Protein AF-A0A7S1J390-F1 (afdb_monomer_lite)

Radius of gyration: 32.14 Å; chains: 1; bounding box: 45×81×100 Å

Foldseek 3Di:
DPDPPQPPDDDDPQLQQCVVCPVQAWKWKWWAAPVSLAIWIAIFRQKAAPHSRPAIDGDDDCVAPVVVRQVNDPDTDMDIGGDDPPCVVLNVVRHVDGSVVDLSCQVSVPDDADPSRHHDDPVNVCSSNPVDPPVCPDPPPDDDDDDDDDDDDDDDDDDDDDDDDDDDDDDDDDDDDDDDDDDDDDDDDDDDDDDDDDDDPDPDDDDDDDDDDDDDDDDDDDDDDDDDDDDDDDDDDDDPPPDRDDDDD

Organism: NCBI:txid73025

Sequence (249 aa):
FFRTMHDDVVTVPAHLFSRLLYANPVCMLTAFSDDSSRASLMIISWVTAIDNHGLFFASINMKRFTAKTLMAKEEADFVLSVPVQGMEAVLKEIGKCSSEDTNKFCAFGISCCRPGWMPLSEAERRVVAGSGQTDDVGQTDDAAITPTIDPIQDLSTVLAPDRNPLPATDCPPASNPTSCSTQTHDPVDAPSHTLTPTTNPNLAATPKPAAAPEESDRKPRDGKQKKRHKKVSGSPPEHLATQSATAIR

Secondary structure (DSSP, 8-state):
----TTTT--PPPGGGGGGGGTT---EEEEEE-TTSS-EEEEEE--EEE-SSSS-EEE---TTSHHHHHHHS-SS--EEEE-PPTT-HHHHHHHHHS-TTT--HHHHTT----BGGGBPPPHHHHHHHTT---------------------------------PPPP---PPPPPP---------PPPPPP--------------PPPPPPPPP--------------------PPP------------

InterPro domains:
  IPR002563 Flavin reductase like domain [PF01613] (22-113)
  IPR012349 FMN-binding split barrel [G3DSA:2.30.110.10] (9-124)
  IPR053310 Flavoredoxin-like [PTHR43241] (11-116)

pLDDT: mean 70.71, std 23.28, range [26.47, 98.38]

Structure (mmCIF, N/CA/C/O backbone):
data_AF-A0A7S1J390-F1
#
_entry.id   AF-A0A7S1J390-F1
#
loop_
_atom_site.group_PDB
_atom_site.id
_atom_site.type_symbol
_atom_site.label_atom_id
_atom_site.label_alt_id
_atom_site.label_comp_id
_atom_site.label_asym_id
_atom_site.label_entity_id
_atom_site.label_seq_id
_atom_site.pdbx_PDB_ins_code
_atom_site.Cartn_x
_atom_site.Cartn_y
_atom_site.Cartn_z
_atom_site.occupancy
_atom_site.B_iso_or_equiv
_atom_site.auth_seq_id
_atom_site.auth_comp_id
_atom_site.auth_asym_id
_atom_site.auth_atom_id
_atom_site.pdbx_PDB_model_num
ATOM 1 N N . PHE A 1 1 ? -1.705 -34.620 -4.629 1.00 38.34 1 PHE A N 1
ATOM 2 C CA . PHE A 1 1 ? -1.183 -33.443 -5.346 1.00 38.34 1 PHE A CA 1
ATOM 3 C C . PHE A 1 1 ? -1.135 -32.266 -4.384 1.00 38.34 1 PHE A C 1
ATOM 5 O O . PHE A 1 1 ? -2.096 -31.517 -4.290 1.00 38.34 1 PHE A O 1
ATOM 12 N N . PHE A 1 2 ? -0.054 -32.141 -3.612 1.00 35.50 2 PHE A N 1
ATOM 13 C CA . PHE A 1 2 ? 0.203 -30.932 -2.831 1.00 35.50 2 PHE A CA 1
ATOM 14 C C . PHE A 1 2 ? 0.960 -29.976 -3.745 1.00 35.50 2 PHE A C 1
ATOM 16 O O . PHE A 1 2 ? 2.153 -30.148 -3.969 1.00 35.50 2 PHE A O 1
ATOM 23 N N . ARG A 1 3 ? 0.232 -29.041 -4.355 1.00 34.50 3 ARG A N 1
ATOM 24 C CA . ARG A 1 3 ? 0.826 -27.923 -5.084 1.00 34.50 3 ARG A CA 1
ATOM 25 C C . ARG A 1 3 ? 1.464 -27.026 -4.025 1.00 34.50 3 ARG A C 1
ATOM 27 O O . ARG A 1 3 ? 0.764 -26.528 -3.145 1.00 34.50 3 ARG A O 1
ATOM 34 N N . THR A 1 4 ? 2.782 -26.894 -4.042 1.00 42.56 4 THR A N 1
ATOM 35 C CA . THR A 1 4 ? 3.486 -25.887 -3.251 1.00 42.56 4 THR A CA 1
ATOM 36 C C . THR A 1 4 ? 2.922 -24.522 -3.638 1.00 42.56 4 THR A C 1
ATOM 38 O O . THR A 1 4 ? 2.994 -24.135 -4.797 1.00 42.56 4 THR A O 1
ATOM 41 N N . MET A 1 5 ? 2.315 -23.796 -2.693 1.00 52.81 5 MET A N 1
ATOM 42 C CA . MET A 1 5 ? 1.634 -22.507 -2.939 1.00 52.81 5 MET A CA 1
ATOM 43 C C . MET A 1 5 ? 2.543 -21.386 -3.489 1.00 52.81 5 MET A C 1
ATOM 45 O O . MET A 1 5 ? 2.082 -20.269 -3.692 1.00 52.81 5 MET A O 1
ATOM 49 N N . HIS A 1 6 ? 3.825 -21.662 -3.726 1.00 56.44 6 HIS A N 1
ATOM 50 C CA . HIS A 1 6 ? 4.818 -20.679 -4.150 1.00 56.44 6 HIS A CA 1
ATOM 51 C C . HIS A 1 6 ? 5.109 -20.681 -5.658 1.00 56.44 6 HIS A C 1
ATOM 53 O O . HIS A 1 6 ? 5.794 -19.773 -6.118 1.00 56.44 6 HIS A O 1
ATOM 59 N N . ASP A 1 7 ? 4.568 -21.625 -6.436 1.00 59.19 7 ASP A N 1
ATOM 60 C CA . ASP A 1 7 ? 4.847 -21.702 -7.883 1.00 59.19 7 ASP A CA 1
ATOM 61 C C . ASP A 1 7 ? 4.083 -20.659 -8.725 1.00 59.19 7 ASP A C 1
ATOM 63 O O . ASP A 1 7 ? 4.354 -20.508 -9.914 1.00 59.19 7 ASP A O 1
ATOM 67 N N . ASP A 1 8 ? 3.153 -19.912 -8.121 1.00 80.69 8 ASP A N 1
ATOM 68 C CA . ASP A 1 8 ? 2.302 -18.949 -8.834 1.00 80.69 8 ASP A CA 1
ATOM 69 C C . ASP A 1 8 ? 2.785 -17.483 -8.690 1.00 80.69 8 ASP A C 1
ATOM 71 O O . ASP A 1 8 ? 2.153 -16.559 -9.208 1.00 80.69 8 ASP A O 1
ATOM 75 N N . VAL A 1 9 ? 3.912 -17.237 -8.005 1.00 85.94 9 VAL A N 1
ATOM 76 C CA . VAL A 1 9 ? 4.480 -15.886 -7.851 1.00 85.94 9 VAL A CA 1
ATOM 77 C C . VAL A 1 9 ? 5.422 -15.569 -9.009 1.00 85.94 9 VAL A C 1
ATOM 79 O O . VAL A 1 9 ? 6.481 -16.176 -9.161 1.00 85.94 9 VAL A O 1
ATOM 82 N N . VAL A 1 10 ? 5.071 -14.554 -9.797 1.00 89.06 10 VAL A N 1
ATOM 83 C CA . VAL A 1 10 ? 5.913 -14.064 -10.894 1.00 89.06 10 VAL A CA 1
ATOM 84 C C . VAL A 1 10 ? 6.742 -12.874 -10.423 1.00 89.06 10 VAL A C 1
ATOM 86 O O . VAL A 1 10 ? 6.214 -11.794 -10.154 1.00 89.06 10 VAL A O 1
ATOM 89 N N . THR A 1 11 ? 8.060 -13.053 -10.367 1.00 91.06 11 THR A N 1
ATOM 90 C CA . THR A 1 11 ? 8.993 -11.951 -10.114 1.00 91.06 11 THR A CA 1
ATOM 91 C C . THR A 1 11 ? 9.149 -11.106 -11.372 1.00 91.06 11 THR A C 1
ATOM 93 O O . THR A 1 11 ? 9.582 -11.587 -12.419 1.00 91.06 11 THR A O 1
ATOM 96 N N . VAL A 1 12 ? 8.820 -9.822 -11.264 1.00 90.81 12 VAL A N 1
ATOM 97 C CA . VAL A 1 12 ? 8.976 -8.864 -12.361 1.00 90.81 12 VAL A CA 1
ATOM 98 C C . VAL A 1 12 ? 10.433 -8.378 -12.403 1.00 90.81 12 VAL A C 1
ATOM 100 O O . VAL A 1 12 ? 10.995 -8.052 -11.360 1.00 90.81 12 VAL A O 1
ATOM 103 N N . PRO A 1 13 ? 11.086 -8.310 -13.574 1.00 93.56 13 PRO A N 1
ATOM 104 C CA . PRO A 1 13 ? 12.393 -7.670 -13.698 1.00 93.56 13 PRO A CA 1
ATOM 105 C C . PRO A 1 13 ? 12.366 -6.196 -13.268 1.00 93.56 13 PRO A C 1
ATOM 107 O O . PRO A 1 13 ? 11.432 -5.471 -13.598 1.00 93.56 13 PRO A O 1
ATOM 110 N N . ALA A 1 14 ? 13.432 -5.717 -12.618 1.00 92.38 14 ALA A N 1
ATOM 111 C CA . ALA A 1 14 ? 13.476 -4.363 -12.047 1.00 92.38 14 ALA A CA 1
ATOM 112 C C . ALA A 1 14 ? 13.200 -3.235 -13.058 1.00 92.38 14 ALA A C 1
ATOM 114 O O . ALA A 1 14 ? 12.537 -2.261 -12.731 1.00 92.38 14 ALA A O 1
ATOM 115 N N . HIS A 1 15 ? 13.654 -3.384 -14.306 1.00 95.25 15 HIS A N 1
ATOM 116 C CA . HIS A 1 15 ? 13.409 -2.420 -15.387 1.00 95.25 15 HIS A CA 1
ATOM 117 C C . HIS A 1 15 ? 11.956 -2.410 -15.903 1.00 95.25 15 HIS A C 1
ATOM 119 O O . HIS A 1 15 ? 11.669 -1.761 -16.905 1.00 95.25 15 HIS A O 1
ATOM 125 N N . LEU A 1 16 ? 11.055 -3.176 -15.284 1.00 94.62 16 LEU A N 1
ATOM 126 C CA . LEU A 1 16 ? 9.632 -3.240 -15.611 1.00 94.62 16 LEU A CA 1
ATOM 127 C C . LEU A 1 16 ? 8.743 -2.927 -14.400 1.00 94.62 16 LEU A C 1
ATOM 129 O O . LEU A 1 16 ? 7.522 -2.997 -14.529 1.00 94.62 16 LEU A O 1
ATOM 133 N N . PHE A 1 17 ? 9.312 -2.579 -13.241 1.00 93.56 17 PHE A N 1
ATOM 134 C CA . PHE A 1 17 ? 8.558 -2.375 -11.998 1.00 93.56 17 PHE A CA 1
ATOM 135 C C . PHE A 1 17 ? 7.449 -1.336 -12.142 1.00 93.56 17 PHE A C 1
ATOM 137 O O . PHE A 1 17 ? 6.307 -1.574 -11.748 1.00 93.56 17 PHE A O 1
ATOM 144 N N . SER A 1 18 ? 7.748 -0.216 -12.792 1.00 95.50 18 SER A N 1
ATOM 145 C CA . SER A 1 18 ? 6.782 0.867 -12.948 1.00 95.50 18 SER A CA 1
ATOM 146 C C . SER A 1 18 ? 5.643 0.558 -13.916 1.00 95.50 18 SER A C 1
ATOM 148 O O . SER A 1 18 ? 4.646 1.278 -13.915 1.00 95.50 18 SER A O 1
ATOM 150 N N . ARG A 1 19 ? 5.736 -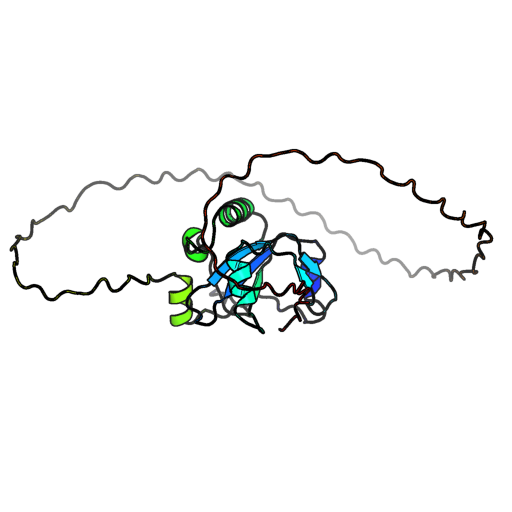0.508 -14.729 1.00 94.94 19 ARG A N 1
ATOM 151 C CA . ARG A 1 19 ? 4.663 -0.867 -15.672 1.00 94.94 19 ARG A CA 1
ATOM 152 C C . ARG A 1 19 ? 3.356 -1.200 -14.962 1.00 94.94 19 ARG A C 1
ATOM 154 O O . ARG A 1 19 ? 2.293 -0.966 -15.527 1.00 94.94 19 ARG A O 1
ATOM 161 N N . LEU A 1 20 ? 3.427 -1.673 -13.716 1.00 93.06 20 LEU A N 1
ATOM 162 C CA . LEU A 1 20 ? 2.246 -1.889 -12.876 1.00 93.06 20 LEU A CA 1
ATOM 163 C C . LEU A 1 20 ? 1.474 -0.589 -12.607 1.00 93.06 20 LEU A C 1
ATOM 165 O O . LEU A 1 20 ? 0.265 -0.623 -12.409 1.00 93.06 20 LEU A O 1
ATOM 169 N N . LEU A 1 21 ? 2.154 0.558 -12.640 1.00 96.44 21 LEU A N 1
ATOM 170 C CA . LEU A 1 21 ? 1.573 1.869 -12.355 1.00 96.44 21 LEU A CA 1
ATOM 171 C C . LEU A 1 21 ? 1.086 2.600 -13.614 1.00 96.44 21 LEU A C 1
ATOM 173 O O . LEU A 1 21 ? 0.444 3.639 -13.497 1.00 96.44 21 LEU A O 1
ATOM 177 N N . TYR A 1 22 ? 1.349 2.080 -14.819 1.00 95.31 22 TYR A N 1
ATOM 178 C CA . TYR A 1 22 ? 0.990 2.749 -16.081 1.00 95.31 22 TYR A CA 1
ATOM 179 C C . TYR A 1 22 ? -0.518 2.832 -16.308 1.00 95.31 22 TYR A C 1
ATOM 181 O O . TYR A 1 22 ? -1.004 3.799 -16.886 1.00 95.31 22 TYR A O 1
ATOM 189 N N . ALA A 1 23 ? -1.265 1.850 -15.803 1.00 95.25 23 ALA A N 1
ATOM 190 C CA . ALA A 1 23 ? -2.723 1.891 -15.795 1.00 95.25 23 ALA A CA 1
ATOM 191 C C . ALA A 1 23 ? -3.291 2.887 -14.762 1.00 95.25 23 ALA A C 1
ATOM 193 O O . ALA A 1 23 ? -4.507 2.995 -14.637 1.00 95.25 23 ALA A O 1
ATOM 194 N N . ASN A 1 24 ? -2.424 3.585 -14.016 1.00 94.88 24 ASN A N 1
ATOM 195 C CA . ASN A 1 24 ? -2.764 4.450 -12.892 1.00 94.88 24 ASN A CA 1
ATOM 196 C C . ASN A 1 24 ? -3.740 3.777 -11.902 1.00 94.88 24 ASN A C 1
ATOM 198 O O . ASN A 1 24 ? -4.854 4.267 -11.689 1.00 94.88 24 ASN A O 1
ATOM 202 N N . PRO A 1 25 ? -3.372 2.605 -11.348 1.00 96.94 25 PRO A N 1
ATOM 203 C CA . PRO A 1 25 ? -4.252 1.882 -10.448 1.00 96.94 25 PRO A CA 1
ATOM 204 C C . PRO A 1 25 ? -4.428 2.624 -9.119 1.00 96.94 25 PRO A C 1
ATOM 206 O O . PRO A 1 25 ? -3.570 3.382 -8.666 1.00 96.94 25 PRO A O 1
ATOM 209 N N . VAL A 1 26 ? -5.533 2.328 -8.438 1.00 97.62 26 VAL A N 1
ATOM 210 C CA . VAL A 1 26 ? -5.644 2.594 -7.002 1.00 97.62 26 VAL A CA 1
ATOM 211 C C . VAL A 1 26 ? -4.747 1.597 -6.279 1.00 97.62 26 VAL A C 1
ATOM 213 O O . VAL A 1 26 ? -4.870 0.403 -6.514 1.00 97.62 26 VAL A O 1
ATOM 216 N N . CYS A 1 27 ? -3.886 2.064 -5.383 1.00 98.19 27 CYS A N 1
ATOM 217 C CA . CYS A 1 27 ? -2.951 1.228 -4.640 1.00 98.19 27 CYS A CA 1
ATOM 218 C C . CYS A 1 27 ? -3.248 1.235 -3.138 1.00 98.19 27 CYS A C 1
ATOM 220 O O . CYS A 1 27 ? -3.806 2.184 -2.581 1.00 98.19 27 CYS A O 1
ATOM 222 N N . MET A 1 28 ? -2.800 0.181 -2.467 1.00 98.12 28 MET A N 1
ATOM 223 C CA . MET A 1 28 ? -2.613 0.143 -1.023 1.00 98.12 28 MET A CA 1
ATOM 224 C C . MET A 1 28 ? -1.163 0.515 -0.712 1.00 98.12 28 MET A C 1
ATOM 226 O O . MET A 1 28 ? -0.241 -0.133 -1.206 1.00 98.12 28 MET A O 1
ATOM 230 N N . LEU A 1 29 ? -0.965 1.556 0.091 1.00 97.62 29 LEU A N 1
ATOM 231 C CA . LEU A 1 29 ? 0.341 1.971 0.589 1.00 97.62 29 LEU A CA 1
ATOM 232 C C . LEU A 1 29 ? 0.480 1.529 2.043 1.00 97.62 29 LEU A C 1
ATOM 234 O O . LEU A 1 29 ? -0.255 2.002 2.917 1.00 97.62 29 LEU A O 1
ATOM 238 N N . THR A 1 30 ? 1.432 0.635 2.274 1.00 96.56 30 THR A N 1
ATOM 239 C CA . THR A 1 30 ? 1.817 0.159 3.599 1.00 96.56 30 THR A CA 1
ATOM 240 C C . THR A 1 30 ? 3.137 0.800 3.993 1.00 96.56 30 THR A C 1
ATOM 242 O O . THR A 1 30 ? 4.072 0.765 3.204 1.00 96.56 30 THR A O 1
ATOM 245 N N . ALA A 1 31 ? 3.232 1.351 5.199 1.00 95.00 31 ALA A N 1
ATOM 246 C CA . ALA A 1 31 ? 4.485 1.877 5.746 1.00 95.00 31 ALA A CA 1
ATOM 247 C C . ALA A 1 31 ? 4.679 1.400 7.185 1.00 95.00 31 ALA A C 1
ATOM 249 O O . ALA A 1 31 ? 3.697 1.305 7.931 1.00 95.00 31 ALA A O 1
ATOM 250 N N . PHE A 1 32 ? 5.923 1.133 7.574 1.00 91.69 32 PHE A N 1
ATOM 251 C CA . PHE A 1 32 ? 6.271 0.611 8.896 1.00 91.69 32 PHE A CA 1
ATOM 252 C C . PHE A 1 32 ? 6.997 1.662 9.739 1.00 91.69 32 PHE A C 1
ATOM 254 O O . PHE A 1 32 ? 7.856 2.395 9.251 1.00 91.69 32 PHE A O 1
ATOM 261 N N . SER A 1 33 ? 6.636 1.730 11.020 1.00 89.50 33 SER A N 1
ATOM 262 C CA . SER A 1 33 ? 7.325 2.549 12.021 1.00 89.50 33 SER A CA 1
ATOM 263 C C . SER A 1 33 ? 8.726 1.997 12.339 1.00 89.50 33 SER A C 1
ATOM 265 O O . SER A 1 33 ? 9.039 0.849 12.035 1.00 89.50 33 SER A O 1
ATOM 267 N N . ASP A 1 34 ? 9.593 2.815 12.932 1.00 83.69 34 ASP A N 1
ATOM 268 C CA . ASP A 1 34 ? 11.008 2.530 13.259 1.00 83.69 34 ASP A CA 1
ATOM 269 C C . ASP A 1 34 ? 11.182 1.389 14.231 1.00 83.69 34 ASP A C 1
ATOM 271 O O . ASP A 1 34 ? 11.967 0.472 14.010 1.00 83.69 34 ASP A O 1
ATOM 275 N N . ASP A 1 35 ? 10.367 1.414 15.267 1.00 80.62 35 ASP A N 1
ATOM 276 C CA . ASP A 1 35 ? 10.252 0.344 16.238 1.00 80.62 35 ASP A CA 1
ATOM 277 C C . ASP A 1 35 ? 9.636 -0.931 15.648 1.00 80.62 35 ASP A C 1
ATOM 279 O O . ASP A 1 35 ? 9.518 -1.932 16.352 1.00 80.62 35 ASP A O 1
ATOM 283 N N . SER A 1 36 ? 9.208 -0.898 14.377 1.00 74.38 36 SER A N 1
ATOM 284 C CA . SER A 1 36 ? 8.402 -1.937 13.743 1.00 74.38 36 SER A CA 1
ATOM 285 C C . SER A 1 36 ? 7.224 -2.354 14.624 1.00 74.38 36 SER A C 1
ATOM 287 O O . SER A 1 36 ? 6.735 -3.465 14.489 1.00 74.38 36 SER A O 1
ATOM 289 N N . SER A 1 37 ? 6.765 -1.498 15.543 1.00 82.31 37 SER A N 1
ATOM 290 C CA . SER A 1 37 ? 5.684 -1.833 16.475 1.00 82.31 37 SER A CA 1
ATOM 291 C C . SER A 1 37 ? 4.328 -1.615 15.818 1.00 82.31 37 SER A C 1
ATOM 293 O O . SER A 1 37 ? 3.327 -2.231 16.184 1.00 82.31 37 SER A O 1
ATOM 295 N N . ARG A 1 38 ? 4.300 -0.732 14.814 1.00 87.56 38 ARG A N 1
ATOM 296 C CA . ARG A 1 38 ? 3.093 -0.314 14.116 1.00 87.56 38 ARG A CA 1
ATOM 297 C C . ARG A 1 38 ? 3.315 -0.271 12.615 1.00 87.56 38 ARG A C 1
ATOM 299 O O . ARG A 1 38 ? 4.247 0.356 12.113 1.00 87.56 38 ARG A O 1
ATOM 306 N N . ALA A 1 39 ? 2.379 -0.881 11.904 1.00 92.19 39 ALA A N 1
ATOM 307 C CA . ALA A 1 39 ? 2.230 -0.743 10.467 1.00 92.19 39 ALA A CA 1
ATOM 308 C C . ALA A 1 39 ? 1.046 0.184 10.169 1.00 92.19 39 ALA A C 1
ATOM 310 O O . ALA A 1 39 ? -0.009 0.107 10.802 1.00 92.19 39 ALA A O 1
ATOM 311 N N . SER A 1 40 ? 1.211 1.063 9.187 1.00 94.75 40 SER A N 1
ATOM 312 C CA . SER A 1 40 ? 0.142 1.907 8.667 1.00 94.75 40 SER A CA 1
ATOM 313 C C . SER A 1 40 ? -0.294 1.407 7.296 1.00 94.75 40 SER A C 1
ATOM 315 O O . SER A 1 40 ? 0.544 1.037 6.480 1.00 94.75 40 SER A O 1
ATOM 317 N N . LEU A 1 41 ? -1.602 1.427 7.040 1.00 96.94 41 LEU A N 1
ATOM 318 C CA . LEU A 1 41 ? -2.184 1.103 5.741 1.00 96.94 41 LEU A CA 1
ATOM 319 C C . LEU A 1 41 ? -3.094 2.237 5.259 1.00 96.94 41 LEU A C 1
ATOM 321 O O . LEU A 1 41 ? -3.995 2.690 5.978 1.00 96.94 41 LEU A O 1
ATOM 325 N N . MET A 1 42 ? -2.902 2.690 4.025 1.00 97.62 42 MET A N 1
ATOM 326 C CA . MET A 1 42 ? -3.810 3.641 3.387 1.00 97.62 42 MET A CA 1
ATOM 327 C C . MET A 1 42 ? -4.088 3.289 1.932 1.00 97.62 42 MET A C 1
ATOM 329 O O . MET A 1 42 ? -3.298 2.615 1.281 1.00 97.62 42 MET A O 1
ATOM 333 N N . ILE A 1 43 ? -5.209 3.792 1.418 1.00 98.38 43 ILE A N 1
ATOM 334 C CA . ILE A 1 43 ? -5.501 3.767 -0.014 1.00 98.38 43 ILE A CA 1
ATOM 335 C C . ILE A 1 43 ? -4.956 5.045 -0.646 1.00 98.38 43 ILE A C 1
ATOM 337 O O . ILE A 1 43 ? -5.190 6.140 -0.126 1.00 98.38 43 ILE A O 1
ATOM 341 N N . ILE A 1 44 ? -4.245 4.907 -1.762 1.00 98.25 44 ILE A N 1
ATOM 342 C CA . ILE A 1 44 ? -3.664 6.012 -2.521 1.00 98.25 44 ILE A CA 1
ATOM 343 C C . ILE A 1 44 ? -3.960 5.842 -4.012 1.00 98.25 44 ILE A C 1
ATOM 345 O O . ILE A 1 44 ? -3.859 4.748 -4.553 1.00 98.25 44 ILE A O 1
ATOM 349 N N . SER A 1 45 ? -4.339 6.927 -4.683 1.00 97.31 45 SER A N 1
ATOM 350 C CA . SER A 1 45 ? -4.588 6.938 -6.135 1.00 97.31 45 SER A CA 1
ATOM 351 C C . SER A 1 45 ? -3.842 8.053 -6.867 1.00 97.31 45 SER A C 1
ATOM 353 O O . SER A 1 45 ? -3.922 8.163 -8.082 1.00 97.31 45 SER A O 1
ATOM 355 N N . TRP A 1 46 ? -3.140 8.917 -6.131 1.00 97.12 46 TRP A N 1
ATOM 356 C CA . TRP A 1 46 ? -2.340 10.002 -6.690 1.00 97.12 46 TRP A CA 1
ATOM 357 C C . TRP A 1 46 ? -0.899 9.520 -6.782 1.00 97.12 46 TRP A C 1
ATOM 359 O O . TRP A 1 46 ? -0.052 9.938 -5.995 1.00 97.12 46 TRP A O 1
ATOM 369 N N . VAL A 1 47 ? -0.674 8.572 -7.691 1.00 97.19 47 VAL A N 1
ATOM 370 C CA . VAL A 1 47 ? 0.614 7.920 -7.940 1.00 97.19 47 VAL A CA 1
ATOM 371 C C . VAL A 1 47 ? 0.939 8.053 -9.423 1.00 97.19 47 VAL A C 1
ATOM 373 O O . VAL A 1 47 ? 0.064 7.941 -10.275 1.00 97.19 47 VAL A O 1
ATOM 376 N N . THR A 1 48 ? 2.192 8.326 -9.766 1.00 96.25 48 THR A N 1
ATOM 377 C CA . THR A 1 48 ? 2.632 8.421 -11.161 1.00 96.25 48 THR A CA 1
ATOM 378 C C . THR A 1 48 ? 4.046 7.884 -11.285 1.00 96.25 48 THR A C 1
ATOM 380 O O . THR A 1 48 ? 4.951 8.365 -10.609 1.00 96.25 48 THR A O 1
ATOM 383 N N . ALA A 1 49 ? 4.241 6.885 -12.145 1.00 97.25 49 ALA A N 1
ATOM 384 C CA . ALA A 1 49 ? 5.574 6.401 -12.483 1.00 97.25 49 ALA A CA 1
ATOM 385 C C . ALA A 1 49 ? 6.416 7.524 -13.108 1.00 97.25 49 ALA A C 1
ATOM 387 O O . ALA A 1 49 ? 5.945 8.235 -13.993 1.00 97.25 49 ALA A O 1
ATOM 388 N N . ILE A 1 50 ? 7.659 7.662 -12.652 1.00 96.94 50 ILE A N 1
ATOM 389 C CA . ILE A 1 50 ? 8.645 8.605 -13.193 1.00 96.94 50 ILE A CA 1
ATOM 390 C C . ILE A 1 50 ? 9.479 7.911 -14.271 1.00 96.94 50 ILE A C 1
ATOM 392 O O . ILE A 1 50 ? 9.727 8.483 -15.329 1.00 96.94 50 ILE A O 1
ATOM 396 N N . ASP A 1 51 ? 9.896 6.672 -14.015 1.00 95.81 51 ASP A N 1
ATOM 397 C CA . ASP A 1 51 ? 10.709 5.884 -14.938 1.00 95.81 51 ASP A CA 1
ATOM 398 C C . ASP A 1 51 ? 10.232 4.427 -15.014 1.00 95.81 51 ASP A C 1
ATOM 400 O O . ASP A 1 51 ? 9.127 4.113 -14.586 1.00 95.81 51 ASP A O 1
ATOM 404 N N . ASN A 1 52 ? 11.042 3.536 -15.587 1.00 94.75 52 ASN A N 1
ATOM 405 C CA . ASN A 1 52 ? 10.757 2.102 -15.686 1.00 94.75 52 ASN A CA 1
ATOM 406 C C . ASN A 1 52 ? 11.332 1.258 -14.531 1.00 94.75 52 ASN A C 1
ATOM 408 O O . ASN A 1 52 ? 11.005 0.077 -14.420 1.00 94.75 52 ASN A O 1
ATOM 412 N N . HIS A 1 53 ? 12.173 1.842 -13.677 1.00 95.38 53 HIS A N 1
ATOM 413 C CA . HIS A 1 53 ? 12.939 1.150 -12.639 1.00 95.38 53 HIS A CA 1
ATOM 414 C C . HIS A 1 53 ? 12.270 1.169 -11.261 1.00 95.38 53 HIS A C 1
ATOM 416 O O . HIS A 1 53 ? 12.892 0.786 -10.270 1.00 95.38 53 HIS A O 1
ATOM 422 N N . GLY A 1 54 ? 11.007 1.585 -11.190 1.00 93.00 54 GLY A N 1
ATOM 423 C CA . GLY A 1 54 ? 10.253 1.690 -9.947 1.00 93.00 54 GLY A CA 1
ATOM 424 C C . GLY A 1 54 ? 10.316 3.070 -9.296 1.00 93.00 54 GLY A C 1
ATOM 425 O O . GLY A 1 54 ? 9.763 3.221 -8.210 1.00 93.00 54 GLY A O 1
ATOM 426 N N . LEU A 1 55 ? 10.926 4.088 -9.925 1.00 95.25 55 LEU A N 1
ATOM 427 C CA . LEU A 1 55 ? 10.776 5.462 -9.444 1.00 95.25 55 LEU A CA 1
ATOM 428 C C . LEU A 1 55 ? 9.353 5.934 -9.739 1.00 95.25 55 LEU A C 1
ATOM 430 O O . LEU A 1 55 ? 8.881 5.876 -10.878 1.00 95.25 55 LEU A O 1
ATOM 434 N N . PHE A 1 56 ? 8.674 6.439 -8.716 1.00 96.50 56 PHE A N 1
ATOM 435 C CA . PHE A 1 56 ? 7.351 7.032 -8.842 1.00 96.50 56 PHE A CA 1
ATOM 436 C C . PHE A 1 56 ? 7.217 8.247 -7.926 1.00 96.50 56 PHE A C 1
ATOM 438 O O . PHE A 1 56 ? 7.897 8.374 -6.911 1.00 96.50 56 PHE A O 1
ATOM 445 N N . PHE A 1 57 ? 6.312 9.142 -8.294 1.00 96.38 57 PHE A N 1
ATOM 446 C CA . PHE A 1 57 ? 5.863 10.246 -7.467 1.00 96.38 57 PHE A CA 1
ATOM 447 C C . PHE A 1 57 ? 4.510 9.896 -6.852 1.00 96.38 57 PHE A C 1
ATOM 449 O O . PHE A 1 57 ? 3.643 9.341 -7.532 1.00 96.38 57 PHE A O 1
ATOM 456 N N . ALA A 1 58 ? 4.308 10.244 -5.583 1.00 97.56 58 ALA A N 1
ATOM 457 C CA . ALA A 1 58 ? 3.022 10.102 -4.920 1.00 97.56 58 ALA A CA 1
ATOM 458 C C . ALA A 1 58 ? 2.672 11.349 -4.107 1.00 97.56 58 ALA A C 1
ATOM 460 O O . ALA A 1 58 ? 3.521 11.929 -3.433 1.00 97.56 58 ALA A O 1
ATOM 461 N N . SER A 1 59 ? 1.400 11.746 -4.143 1.00 97.44 59 SER A N 1
ATOM 462 C CA . SER A 1 59 ? 0.884 12.841 -3.319 1.00 97.44 59 SER A CA 1
ATOM 463 C C . SER A 1 59 ? 0.149 12.288 -2.100 1.00 97.44 59 SER A C 1
ATOM 465 O O . SER A 1 59 ? -0.863 11.596 -2.228 1.00 97.44 59 SER A O 1
ATOM 467 N N . ILE A 1 60 ? 0.652 12.602 -0.903 1.00 97.56 60 ILE A N 1
ATOM 468 C CA . ILE A 1 60 ? 0.091 12.141 0.371 1.00 97.56 60 ILE A CA 1
ATOM 469 C C . ILE A 1 60 ? -0.291 13.353 1.219 1.00 97.56 60 ILE A C 1
ATOM 471 O O . ILE A 1 60 ? 0.498 14.269 1.435 1.00 97.56 60 ILE A O 1
ATOM 475 N N . ASN A 1 61 ? -1.515 13.353 1.746 1.00 96.75 61 ASN A N 1
ATOM 476 C CA . ASN A 1 61 ? -1.946 14.379 2.688 1.00 96.75 61 ASN A CA 1
ATOM 477 C C . ASN A 1 61 ? -1.211 14.210 4.031 1.00 96.75 61 ASN A C 1
ATOM 479 O O . ASN A 1 61 ? -1.364 13.181 4.686 1.00 96.75 61 ASN A O 1
ATOM 483 N N . MET A 1 62 ? -0.496 15.249 4.471 1.00 96.94 62 MET A N 1
ATOM 484 C CA . MET A 1 62 ? 0.290 15.278 5.718 1.00 96.94 62 MET A CA 1
ATOM 485 C C . MET A 1 62 ? -0.511 14.997 6.993 1.00 96.94 62 MET A C 1
ATOM 487 O O . MET A 1 62 ? 0.051 14.598 8.007 1.00 96.94 62 MET A O 1
ATOM 491 N N . LYS A 1 63 ? -1.838 15.163 6.963 1.00 96.25 63 LYS A N 1
ATOM 492 C CA . LYS A 1 63 ? -2.707 14.807 8.095 1.00 96.25 63 LYS A CA 1
ATOM 493 C C . LYS A 1 63 ? -2.911 13.297 8.242 1.00 96.25 63 LYS A C 1
ATOM 495 O O . LYS A 1 63 ? -3.454 12.861 9.252 1.00 96.25 63 LYS A O 1
ATOM 500 N N . ARG A 1 64 ? -2.546 12.491 7.240 1.00 95.81 64 ARG A N 1
ATOM 501 C CA . ARG A 1 64 ? -2.679 11.031 7.298 1.00 95.81 64 ARG A CA 1
ATOM 502 C C . ARG A 1 64 ? -1.612 10.457 8.222 1.00 95.81 64 ARG A C 1
ATOM 504 O O . ARG A 1 64 ? -0.452 10.842 8.141 1.00 95.81 64 ARG A O 1
ATOM 511 N N . PHE A 1 65 ? -1.993 9.470 9.028 1.00 95.56 65 PHE A N 1
ATOM 512 C CA . PHE A 1 65 ? -1.057 8.750 9.893 1.00 95.56 65 PHE A CA 1
ATOM 513 C C . PHE A 1 65 ? 0.133 8.169 9.110 1.00 95.56 65 PHE A C 1
ATOM 515 O O . PHE A 1 65 ? 1.270 8.338 9.523 1.00 95.56 65 PHE A O 1
ATOM 522 N N . THR A 1 66 ? -0.113 7.610 7.919 1.00 96.44 66 THR A N 1
ATOM 523 C CA . THR A 1 66 ? 0.943 7.098 7.031 1.00 96.44 66 THR A CA 1
ATOM 524 C C . THR A 1 66 ? 1.970 8.161 6.634 1.00 96.44 66 THR A C 1
ATOM 526 O O . THR A 1 66 ? 3.142 7.833 6.520 1.00 96.44 66 THR A O 1
ATOM 529 N N . ALA A 1 67 ? 1.580 9.435 6.481 1.00 96.62 67 ALA A N 1
ATOM 530 C CA . ALA A 1 67 ? 2.547 10.504 6.224 1.00 96.62 67 ALA A CA 1
ATOM 531 C C . ALA A 1 67 ? 3.483 10.706 7.422 1.00 96.62 67 ALA A C 1
ATOM 533 O O . ALA A 1 67 ? 4.690 10.789 7.237 1.00 96.62 67 ALA A O 1
ATOM 534 N N . LYS A 1 68 ? 2.940 10.704 8.649 1.00 95.25 68 LYS A N 1
ATOM 535 C CA . LYS A 1 68 ? 3.754 10.767 9.873 1.00 95.25 68 LYS A CA 1
ATOM 536 C C . LYS A 1 68 ? 4.737 9.590 9.939 1.00 95.25 68 LYS A C 1
ATOM 538 O O . LYS A 1 68 ? 5.894 9.803 10.268 1.00 95.25 68 LYS A O 1
ATOM 543 N N . THR A 1 69 ? 4.293 8.379 9.587 1.00 94.88 69 THR A N 1
ATOM 544 C CA . THR A 1 69 ? 5.147 7.177 9.545 1.00 94.88 69 THR A CA 1
ATOM 545 C C . THR A 1 69 ? 6.260 7.296 8.504 1.00 94.88 69 THR A C 1
ATOM 547 O O . THR A 1 69 ? 7.406 7.004 8.813 1.00 94.88 69 THR A O 1
ATOM 550 N N . LEU A 1 70 ? 5.948 7.764 7.292 1.00 95.56 70 LEU A N 1
ATOM 551 C CA . LEU A 1 70 ? 6.937 7.932 6.223 1.00 95.56 70 LEU A CA 1
ATOM 552 C C . LEU A 1 70 ? 7.951 9.044 6.511 1.00 95.56 70 LEU A C 1
ATOM 554 O O . LEU A 1 70 ? 9.084 8.951 6.071 1.00 95.56 70 LEU A O 1
ATOM 558 N N . MET A 1 71 ? 7.557 10.094 7.236 1.00 94.88 71 MET A N 1
ATOM 559 C CA . MET A 1 71 ? 8.454 11.204 7.585 1.00 94.88 71 MET A CA 1
ATOM 560 C C . MET A 1 71 ? 9.249 10.969 8.872 1.00 94.88 71 MET A C 1
ATOM 562 O O . MET A 1 71 ? 10.097 11.789 9.212 1.00 94.88 71 MET A O 1
ATOM 566 N N . ALA A 1 72 ? 8.962 9.895 9.612 1.00 93.94 72 ALA A N 1
ATOM 567 C CA . ALA A 1 72 ? 9.698 9.565 10.829 1.00 93.94 72 ALA A CA 1
ATOM 568 C C . ALA A 1 72 ? 11.151 9.153 10.531 1.00 93.94 72 ALA A C 1
ATOM 570 O O . ALA A 1 72 ? 12.023 9.401 11.360 1.00 93.94 72 ALA A O 1
ATOM 571 N N . LYS A 1 73 ? 11.410 8.600 9.336 1.00 90.88 73 LYS A N 1
ATOM 572 C CA . LYS A 1 73 ? 12.744 8.232 8.849 1.00 90.88 73 LYS A CA 1
ATOM 573 C C . LYS A 1 73 ? 13.146 9.034 7.621 1.00 90.88 73 LYS A C 1
ATOM 575 O O . LYS A 1 73 ? 12.305 9.383 6.798 1.00 90.88 73 LYS A O 1
ATOM 580 N N . GLU A 1 74 ? 14.455 9.206 7.450 1.00 89.06 74 GLU A N 1
ATOM 581 C CA . GLU A 1 74 ? 15.034 9.617 6.164 1.00 89.06 74 GLU A CA 1
ATOM 582 C C . GLU A 1 74 ? 14.877 8.511 5.104 1.00 89.06 74 GLU A C 1
ATOM 584 O O . GLU A 1 74 ? 14.557 8.797 3.953 1.00 89.06 74 GLU A O 1
ATOM 589 N N . GLU A 1 75 ? 15.022 7.244 5.510 1.00 90.38 75 GLU A N 1
ATOM 590 C CA . GLU A 1 75 ? 14.866 6.055 4.663 1.00 90.38 75 GLU A CA 1
ATOM 591 C C . GLU A 1 75 ? 13.656 5.240 5.132 1.00 90.38 75 GLU A C 1
ATOM 593 O O . GLU A 1 75 ? 13.766 4.272 5.885 1.00 90.38 75 GLU A O 1
ATOM 598 N N . ALA A 1 76 ? 12.459 5.694 4.764 1.00 91.25 76 ALA A N 1
ATOM 599 C CA . ALA A 1 76 ? 11.233 5.007 5.140 1.00 91.25 76 ALA A CA 1
ATOM 600 C C . ALA A 1 76 ? 10.937 3.823 4.211 1.00 91.25 76 ALA A C 1
ATOM 602 O O . ALA A 1 76 ? 10.703 4.004 3.016 1.00 91.25 76 ALA A O 1
ATOM 603 N N . ASP A 1 77 ? 10.846 2.628 4.793 1.00 90.88 77 ASP A N 1
ATOM 604 C CA . ASP A 1 77 ? 10.382 1.439 4.088 1.00 90.88 77 ASP A CA 1
ATOM 605 C C . ASP A 1 77 ? 8.8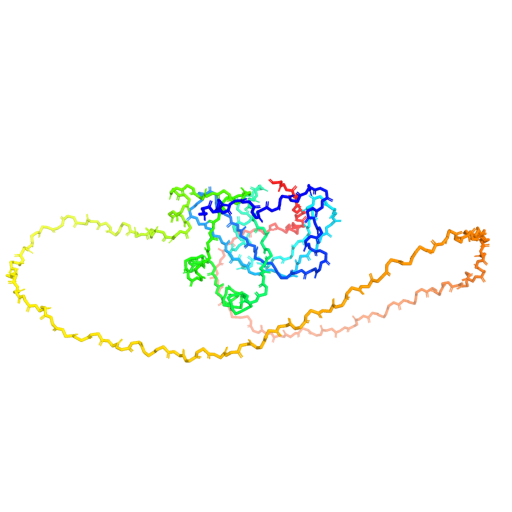70 1.487 3.868 1.00 90.88 77 ASP A C 1
ATOM 607 O O . ASP A 1 77 ? 8.067 1.708 4.789 1.00 90.88 77 ASP A O 1
ATOM 611 N N . PHE A 1 78 ? 8.464 1.209 2.635 1.00 95.06 78 PHE A N 1
ATOM 612 C CA . PHE A 1 78 ? 7.063 1.096 2.276 1.00 95.06 78 PHE A CA 1
ATOM 613 C C . PHE A 1 78 ? 6.841 0.002 1.236 1.00 95.06 78 PHE A C 1
ATOM 615 O O . PHE A 1 78 ? 7.738 -0.402 0.503 1.00 95.06 78 PHE A O 1
ATOM 622 N N . VAL A 1 79 ? 5.598 -0.463 1.153 1.00 94.88 79 VAL A N 1
ATOM 623 C CA . VAL A 1 79 ? 5.150 -1.407 0.132 1.00 94.88 79 VAL A CA 1
ATOM 624 C C . VAL A 1 79 ? 3.942 -0.820 -0.574 1.00 94.88 79 VAL A C 1
ATOM 626 O O . VAL A 1 79 ? 2.968 -0.414 0.065 1.00 94.88 79 VAL A O 1
ATOM 629 N N . LEU A 1 80 ? 3.996 -0.810 -1.903 1.00 96.06 80 LEU A N 1
ATOM 630 C CA . LEU A 1 80 ? 2.884 -0.419 -2.755 1.00 96.06 80 LEU A CA 1
ATOM 631 C C . LEU A 1 80 ? 2.257 -1.678 -3.362 1.00 96.06 80 LEU A C 1
ATOM 633 O O . LEU A 1 80 ? 2.875 -2.358 -4.175 1.00 96.06 80 LEU A O 1
ATOM 637 N N . SER A 1 81 ? 1.035 -2.003 -2.947 1.00 96.06 81 SER A N 1
ATOM 638 C CA . SER A 1 81 ? 0.297 -3.177 -3.428 1.00 96.06 81 SER A CA 1
ATOM 639 C C . SER A 1 81 ? -0.858 -2.755 -4.329 1.00 96.06 81 SER A C 1
ATOM 641 O O . SER A 1 81 ? -1.627 -1.863 -3.969 1.00 96.06 81 SER A O 1
ATOM 643 N N . VAL A 1 82 ? -1.011 -3.410 -5.479 1.00 96.62 82 VAL A N 1
ATOM 644 C CA . VAL A 1 82 ? -2.146 -3.188 -6.385 1.00 96.62 82 VAL A CA 1
ATOM 645 C C . VAL A 1 82 ? -3.250 -4.196 -6.037 1.00 96.62 82 VAL A C 1
ATOM 647 O O . VAL A 1 82 ? -3.034 -5.398 -6.193 1.00 96.62 82 VAL A O 1
ATOM 650 N N . PRO A 1 83 ? -4.406 -3.749 -5.523 1.00 96.69 83 PRO A N 1
ATOM 651 C CA . PRO A 1 83 ? -5.535 -4.619 -5.241 1.00 96.69 83 PRO A CA 1
ATOM 652 C C . PRO A 1 83 ? -6.150 -5.160 -6.536 1.00 96.69 83 PRO A C 1
ATOM 654 O O . PRO A 1 83 ? -6.050 -4.550 -7.601 1.00 96.69 83 PRO A O 1
ATOM 657 N N . VAL A 1 84 ? -6.815 -6.306 -6.423 1.00 95.88 84 VAL A N 1
ATOM 658 C CA . VAL A 1 84 ? -7.490 -6.973 -7.542 1.00 95.88 84 VAL A CA 1
ATOM 659 C C . VAL A 1 84 ? -8.983 -6.647 -7.573 1.00 95.88 84 VAL A C 1
ATOM 661 O O . VAL A 1 84 ? -9.548 -6.132 -6.603 1.00 95.88 84 VAL A O 1
ATOM 664 N N . GLN A 1 85 ? -9.628 -6.975 -8.693 1.00 97.19 85 GLN A N 1
ATOM 665 C CA . GLN A 1 85 ? -11.081 -6.895 -8.834 1.00 97.19 85 GLN A CA 1
ATOM 666 C C . GLN A 1 85 ? -11.785 -7.678 -7.712 1.00 97.19 85 GLN A C 1
ATOM 668 O O . GLN A 1 85 ? -11.376 -8.787 -7.370 1.00 97.19 85 GLN A O 1
ATOM 673 N N . GLY A 1 86 ? -12.848 -7.103 -7.148 1.00 97.44 86 GLY A N 1
ATOM 674 C CA . GLY A 1 86 ? -13.610 -7.674 -6.032 1.00 97.44 86 GLY A CA 1
ATOM 675 C C . GLY A 1 86 ? -13.192 -7.156 -4.650 1.00 97.44 86 GLY A C 1
ATOM 676 O O . GLY A 1 86 ? -13.902 -7.385 -3.671 1.00 97.44 86 GLY A O 1
ATOM 677 N N . MET A 1 87 ? -12.072 -6.430 -4.542 1.00 97.94 87 MET A N 1
ATOM 678 C CA . MET A 1 87 ? -11.629 -5.816 -3.283 1.00 97.94 87 MET A CA 1
ATOM 679 C C . MET A 1 87 ? -12.190 -4.403 -3.053 1.00 97.94 87 MET A C 1
ATOM 681 O O . MET A 1 87 ? -11.884 -3.781 -2.038 1.00 97.94 87 MET A O 1
ATOM 685 N N . GLU A 1 88 ? -13.017 -3.864 -3.948 1.00 97.94 88 GLU A N 1
ATOM 686 C CA . GLU A 1 88 ? -13.433 -2.455 -3.951 1.00 97.94 88 GLU A CA 1
ATOM 687 C C . GLU A 1 88 ? -14.145 -2.051 -2.652 1.00 97.94 88 GLU A C 1
ATOM 689 O O . GLU A 1 88 ? -13.904 -0.965 -2.117 1.00 97.94 88 GLU A O 1
ATOM 694 N N . ALA A 1 89 ? -14.985 -2.940 -2.112 1.00 97.81 89 ALA A N 1
ATOM 695 C CA . ALA A 1 89 ? -15.665 -2.721 -0.837 1.00 97.81 89 ALA A CA 1
ATOM 696 C C . ALA A 1 89 ? -14.663 -2.605 0.325 1.00 97.81 89 ALA A C 1
ATOM 698 O O . ALA A 1 89 ? -14.758 -1.680 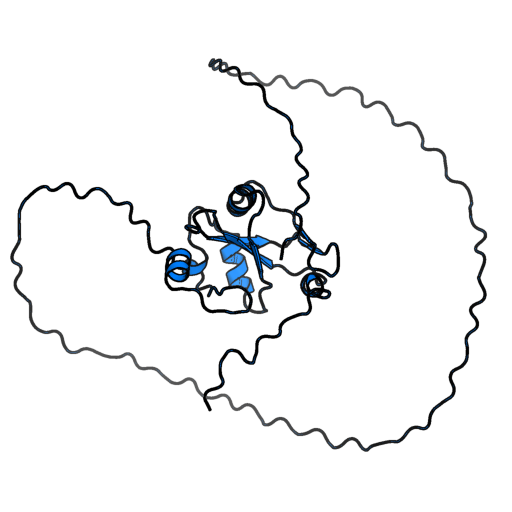1.130 1.00 97.81 89 ALA A O 1
ATOM 699 N N . VAL A 1 90 ? -13.657 -3.483 0.362 1.00 97.81 90 VAL A N 1
ATOM 700 C CA . VAL A 1 90 ? -12.602 -3.480 1.385 1.00 97.81 90 VAL A CA 1
ATOM 701 C C . VAL A 1 90 ? -11.759 -2.207 1.287 1.00 97.81 90 VAL A C 1
ATOM 703 O O . VAL A 1 90 ? -11.548 -1.531 2.293 1.00 97.81 90 VAL A O 1
ATOM 706 N N . LEU A 1 91 ? -11.347 -1.810 0.077 1.00 97.81 91 LEU A N 1
ATOM 707 C CA . LEU A 1 91 ? -10.595 -0.568 -0.145 1.00 97.81 91 LEU A CA 1
ATOM 708 C C . LEU A 1 91 ? -11.380 0.659 0.334 1.00 97.81 91 LEU A C 1
ATOM 710 O O . LEU A 1 91 ? -10.823 1.554 0.975 1.00 97.81 91 LEU A O 1
ATOM 714 N N . LYS A 1 92 ? -12.688 0.694 0.059 1.00 97.94 92 LYS A N 1
ATOM 715 C CA . LYS A 1 92 ? -13.563 1.780 0.498 1.00 97.94 92 LYS A CA 1
ATOM 716 C C . LYS A 1 92 ? -13.626 1.876 2.022 1.00 97.94 92 LYS A C 1
ATOM 718 O O . LYS A 1 92 ? -13.560 2.989 2.541 1.00 97.94 92 LYS A O 1
ATOM 723 N N . GLU A 1 93 ? -13.718 0.756 2.738 1.00 98.06 93 GLU A N 1
ATOM 724 C CA . GLU A 1 93 ? -13.716 0.765 4.206 1.00 98.06 93 GLU A CA 1
ATOM 725 C C . GLU A 1 93 ? -12.344 1.147 4.788 1.00 98.06 93 GLU A C 1
ATOM 727 O O . GLU A 1 93 ? -12.278 2.004 5.672 1.00 98.06 93 GLU A O 1
ATOM 732 N N . ILE A 1 94 ? -11.238 0.644 4.222 1.00 97.50 94 ILE A N 1
ATOM 733 C CA . ILE A 1 94 ? -9.869 1.051 4.603 1.00 97.50 94 ILE A CA 1
ATOM 734 C C . ILE A 1 94 ? -9.675 2.566 4.455 1.00 97.50 94 ILE A C 1
ATOM 736 O O . ILE A 1 94 ? -8.997 3.195 5.276 1.00 97.50 94 ILE A O 1
ATOM 740 N N . GLY A 1 95 ? -10.244 3.162 3.402 1.00 96.50 95 GLY A N 1
ATOM 741 C CA . GLY A 1 95 ? -10.139 4.592 3.110 1.00 96.50 95 GLY A CA 1
ATOM 742 C C . GLY A 1 95 ? -10.912 5.500 4.075 1.00 96.50 95 GLY A C 1
ATOM 743 O O . GLY A 1 95 ? -10.576 6.684 4.189 1.00 96.50 95 GLY A O 1
ATOM 744 N N . LYS A 1 96 ? -11.918 4.967 4.782 1.00 97.06 96 LYS A N 1
ATOM 745 C CA . LYS A 1 96 ? -12.761 5.723 5.724 1.00 97.06 96 LYS A CA 1
ATOM 746 C C . LYS A 1 96 ? -12.158 5.855 7.120 1.00 97.06 96 LYS A C 1
ATOM 748 O O . LYS A 1 96 ? -12.503 6.800 7.822 1.00 97.06 96 LYS A O 1
ATOM 753 N N . CYS A 1 97 ? -11.277 4.943 7.526 1.00 96.31 97 CYS A N 1
ATOM 754 C CA . CYS A 1 97 ? -10.686 4.938 8.865 1.00 96.31 97 CYS A CA 1
ATOM 755 C C . CYS A 1 97 ? -9.211 5.379 8.875 1.00 96.31 97 CYS A C 1
ATOM 757 O O . CYS A 1 97 ? -8.518 5.403 7.849 1.00 96.31 97 CYS A O 1
ATOM 759 N N . SER A 1 98 ? -8.712 5.749 10.056 1.00 95.50 98 SER A N 1
ATOM 760 C CA . SER A 1 98 ? -7.297 6.054 10.292 1.00 95.50 98 SER A CA 1
ATOM 761 C C . SER A 1 98 ? -6.556 4.815 10.796 1.00 95.50 98 SER A C 1
ATOM 763 O O . SER A 1 98 ? -7.122 4.006 11.522 1.00 95.50 98 SER A O 1
ATOM 765 N N . SER A 1 99 ? -5.280 4.673 10.429 1.00 93.56 99 SER A N 1
ATOM 766 C CA . SER A 1 99 ? -4.388 3.652 11.020 1.00 93.56 99 SER A CA 1
ATOM 767 C C . SER A 1 99 ? -3.861 4.077 12.399 1.00 93.56 99 SER A C 1
ATOM 769 O O . SER A 1 99 ? -3.157 3.320 13.064 1.00 93.56 99 SER A O 1
ATOM 771 N N . GLU A 1 100 ? -4.177 5.306 12.817 1.00 92.75 100 GLU A N 1
ATOM 772 C CA . GLU A 1 100 ? -3.852 5.831 14.144 1.00 92.75 100 GLU A CA 1
ATOM 773 C C . GLU A 1 100 ? -4.670 5.121 15.231 1.00 92.75 100 GLU A C 1
ATOM 775 O O . GLU A 1 100 ? -4.103 4.753 16.257 1.00 92.75 100 GLU A O 1
ATOM 780 N N . ASP A 1 101 ? -5.947 4.841 14.949 1.00 92.00 101 ASP A N 1
ATOM 781 C CA . ASP A 1 101 ? -6.915 4.321 15.926 1.00 92.00 101 ASP A CA 1
ATOM 782 C C . ASP A 1 101 ? -7.233 2.833 15.736 1.00 92.00 101 ASP A C 1
ATOM 784 O O . ASP A 1 101 ? -7.852 2.200 16.588 1.00 92.00 101 ASP A O 1
ATOM 788 N N . THR A 1 102 ? -6.899 2.259 14.580 1.00 93.44 102 THR A N 1
ATOM 789 C CA . THR A 1 102 ? -7.323 0.900 14.228 1.00 93.44 102 THR A CA 1
ATOM 790 C C . THR A 1 102 ? -6.231 0.169 13.471 1.00 93.44 102 THR A C 1
ATOM 792 O O . THR A 1 102 ? -5.708 0.665 12.470 1.00 93.44 102 THR A O 1
ATOM 795 N N . ASN A 1 103 ? -5.938 -1.060 13.900 1.00 93.62 103 ASN A N 1
ATOM 796 C CA . ASN A 1 103 ? -5.134 -1.974 13.106 1.00 93.62 103 ASN A CA 1
ATOM 797 C C . ASN A 1 103 ? -5.956 -2.484 11.914 1.00 93.62 103 ASN A C 1
ATOM 799 O O . ASN A 1 103 ? -6.757 -3.416 12.023 1.00 93.62 103 ASN A O 1
ATOM 803 N N . LYS A 1 104 ? -5.741 -1.854 10.759 1.00 95.75 104 LYS A N 1
ATOM 804 C CA . LYS A 1 104 ? -6.473 -2.157 9.527 1.00 95.75 104 LYS A CA 1
ATOM 805 C C . LYS A 1 104 ? -6.187 -3.555 8.983 1.00 95.75 104 LYS A C 1
ATOM 807 O O . LYS A 1 104 ? -7.057 -4.127 8.338 1.00 95.75 104 LYS A O 1
ATOM 812 N N . PHE A 1 105 ? -5.012 -4.120 9.248 1.00 95.25 105 PHE A N 1
ATOM 813 C CA . PHE A 1 105 ? -4.681 -5.461 8.771 1.00 95.25 105 PHE A CA 1
ATOM 814 C C . PHE A 1 105 ? -5.607 -6.496 9.409 1.00 95.25 105 PHE A C 1
ATOM 816 O O . PHE A 1 105 ? -6.251 -7.267 8.703 1.00 95.25 105 PHE A O 1
ATOM 823 N N . CYS A 1 106 ? -5.774 -6.432 10.731 1.00 93.25 106 CYS A N 1
ATOM 824 C CA . CYS A 1 106 ? -6.706 -7.291 11.459 1.00 93.25 106 CYS A CA 1
ATOM 825 C C . CYS A 1 106 ? -8.163 -6.977 11.138 1.00 93.25 106 CYS A C 1
ATOM 827 O O . CYS A 1 106 ? -8.932 -7.888 10.846 1.00 93.25 106 CYS A O 1
ATOM 829 N N . ALA A 1 107 ? -8.536 -5.693 11.170 1.00 95.12 107 ALA A N 1
ATOM 830 C CA . ALA A 1 107 ? -9.925 -5.270 10.997 1.00 95.12 107 ALA A CA 1
ATOM 831 C C . ALA A 1 107 ? -10.514 -5.691 9.641 1.00 95.12 107 ALA A C 1
ATOM 833 O O . ALA A 1 107 ? -11.708 -5.966 9.552 1.00 95.12 107 ALA A O 1
ATOM 834 N N . PHE A 1 108 ? -9.680 -5.760 8.599 1.00 96.19 108 PHE A N 1
ATOM 835 C CA . PHE A 1 108 ? -10.100 -6.121 7.245 1.00 96.19 108 PHE A CA 1
ATOM 836 C C . PHE A 1 108 ? -9.587 -7.492 6.783 1.00 96.19 108 PHE A C 1
ATOM 838 O O . PHE A 1 108 ? -9.752 -7.831 5.614 1.00 96.19 108 PHE A O 1
ATOM 845 N N . GLY A 1 109 ? -8.971 -8.280 7.673 1.00 94.88 109 GLY A N 1
ATOM 846 C CA . GLY A 1 109 ? -8.471 -9.620 7.350 1.00 94.88 109 GLY A CA 1
ATOM 847 C C . GLY A 1 109 ? -7.407 -9.636 6.247 1.00 94.88 109 GLY A C 1
ATOM 848 O O . GLY A 1 109 ? -7.375 -10.558 5.435 1.00 94.88 109 GLY A O 1
ATOM 849 N N . ILE A 1 110 ? -6.555 -8.611 6.184 1.00 94.56 110 ILE A N 1
ATOM 850 C CA . ILE A 1 110 ? -5.515 -8.492 5.158 1.00 94.56 110 ILE A CA 1
ATOM 851 C C . ILE A 1 110 ? -4.301 -9.301 5.599 1.00 94.56 110 ILE A C 1
ATOM 853 O O . ILE A 1 110 ? -3.630 -8.966 6.576 1.00 94.56 110 ILE A O 1
ATOM 857 N N . SER A 1 111 ? -4.005 -10.363 4.855 1.00 93.12 111 SER A N 1
ATOM 858 C CA . SER A 1 111 ? -2.793 -11.151 5.052 1.00 93.12 111 SER A CA 1
ATOM 859 C C . SER A 1 111 ? -1.555 -10.348 4.661 1.00 93.12 111 SER A C 1
ATOM 861 O O . SER A 1 111 ? -1.504 -9.776 3.571 1.00 93.12 111 SER A O 1
ATOM 863 N N . CYS A 1 112 ? -0.531 -10.376 5.509 1.00 91.81 112 CYS A N 1
ATOM 864 C CA . CYS A 1 112 ? 0.760 -9.758 5.229 1.00 91.81 112 CYS A CA 1
ATOM 865 C C . CYS A 1 112 ? 1.834 -10.812 4.953 1.00 91.81 112 CYS A C 1
ATOM 867 O O . CYS A 1 112 ? 1.808 -11.919 5.494 1.00 91.81 112 CYS A O 1
ATOM 869 N N . CYS A 1 113 ? 2.808 -10.433 4.135 1.00 91.75 113 CYS A N 1
ATOM 870 C CA . CYS A 1 113 ? 3.999 -11.212 3.829 1.00 91.75 113 CYS A CA 1
ATOM 871 C C . CYS A 1 113 ? 5.208 -10.274 3.735 1.00 91.75 113 CYS A C 1
ATOM 873 O O . CYS A 1 113 ? 5.057 -9.055 3.623 1.00 91.75 113 CYS A O 1
ATOM 875 N N . ARG A 1 114 ? 6.409 -10.842 3.804 1.00 88.31 114 ARG A N 1
ATOM 876 C CA . ARG A 1 114 ? 7.649 -10.131 3.489 1.00 88.31 114 ARG A CA 1
ATOM 877 C C . ARG A 1 114 ? 7.787 -9.992 1.963 1.00 88.31 114 ARG A C 1
ATOM 879 O O . ARG A 1 114 ? 7.161 -10.763 1.226 1.00 88.31 114 ARG A O 1
ATOM 886 N N . PRO A 1 115 ? 8.626 -9.060 1.473 1.00 83.62 115 PRO A N 1
ATOM 887 C CA . PRO A 1 115 ? 8.942 -8.958 0.050 1.00 83.62 115 PRO A CA 1
ATOM 888 C C . PRO A 1 115 ? 9.295 -10.319 -0.564 1.00 83.62 115 PRO A C 1
ATOM 890 O O . PRO A 1 115 ? 9.923 -11.157 0.082 1.00 83.62 115 PRO A O 1
ATOM 893 N N . GLY A 1 116 ? 8.852 -10.558 -1.800 1.00 83.25 116 GLY A N 1
ATOM 894 C CA . GLY A 1 116 ? 9.003 -11.864 -2.451 1.00 83.25 116 GLY A CA 1
ATOM 895 C C . GLY A 1 116 ? 8.043 -12.942 -1.936 1.00 83.25 116 GLY A C 1
ATOM 896 O O . GLY A 1 116 ? 8.337 -14.122 -2.085 1.00 83.25 116 GLY A O 1
ATOM 897 N N . TRP A 1 117 ? 6.912 -12.551 -1.330 1.00 86.81 117 TRP A N 1
ATOM 898 C CA . TRP A 1 117 ? 5.886 -13.470 -0.806 1.00 86.81 117 TRP A CA 1
ATOM 899 C C . TRP A 1 117 ? 6.407 -14.429 0.272 1.00 86.81 117 TRP A C 1
ATOM 901 O O . TRP A 1 117 ? 5.852 -15.505 0.504 1.00 86.81 117 TRP A O 1
ATOM 911 N N . MET A 1 118 ? 7.480 -14.032 0.955 1.00 88.50 118 MET A N 1
ATOM 912 C CA . MET A 1 118 ? 8.036 -14.807 2.053 1.00 88.50 118 MET A CA 1
ATOM 913 C C . MET A 1 118 ? 7.120 -14.705 3.283 1.00 88.50 118 MET A C 1
ATOM 915 O O . MET A 1 118 ? 6.558 -13.639 3.555 1.00 88.50 118 MET A O 1
ATOM 919 N N . PRO A 1 119 ? 6.958 -15.783 4.065 1.00 90.12 119 PRO A N 1
ATOM 920 C CA . PRO A 1 119 ? 6.151 -15.735 5.274 1.00 90.12 119 PRO A CA 1
ATOM 921 C C . PRO A 1 119 ? 6.753 -14.751 6.283 1.00 90.12 119 PRO A C 1
ATOM 923 O O . PRO A 1 119 ? 7.972 -14.657 6.436 1.00 90.12 119 PRO A O 1
ATOM 926 N N . LEU A 1 120 ? 5.884 -14.039 7.001 1.00 89.44 120 LEU A N 1
ATOM 927 C CA . LEU A 1 120 ? 6.301 -13.248 8.158 1.00 89.44 120 LEU A CA 1
ATOM 928 C C . LEU A 1 120 ? 6.870 -14.172 9.243 1.00 89.44 120 LEU A C 1
ATOM 930 O O . LEU A 1 120 ? 6.361 -15.275 9.471 1.00 89.44 120 LEU A O 1
ATOM 934 N N . SER A 1 121 ? 7.898 -13.709 9.943 1.00 90.44 121 SER A N 1
ATOM 935 C CA . SER A 1 121 ? 8.335 -14.300 11.205 1.00 90.44 121 SER A CA 1
ATOM 936 C C . SER A 1 121 ? 7.234 -14.181 12.260 1.00 90.44 121 SER A C 1
ATOM 938 O O . SER A 1 121 ? 6.276 -13.417 12.128 1.00 90.44 121 SER A O 1
ATOM 940 N N . GLU A 1 122 ? 7.344 -14.949 13.339 1.00 88.38 122 GLU A N 1
ATOM 941 C CA . GLU A 1 122 ? 6.347 -14.892 14.407 1.00 88.38 122 GLU A CA 1
ATOM 942 C C . GLU A 1 122 ? 6.301 -13.526 15.107 1.00 88.38 122 GLU A C 1
ATOM 944 O O . GLU A 1 122 ? 5.217 -13.047 15.432 1.00 88.38 122 GLU A O 1
ATOM 949 N N . ALA A 1 123 ? 7.451 -12.865 15.264 1.00 85.62 123 ALA A N 1
ATOM 950 C CA . ALA A 1 123 ? 7.529 -11.511 15.807 1.00 85.62 123 ALA A CA 1
ATOM 951 C C . ALA A 1 123 ? 6.800 -10.496 14.908 1.00 85.62 123 ALA A C 1
ATOM 953 O O . ALA A 1 123 ? 5.946 -9.753 15.386 1.00 85.62 123 ALA A O 1
ATOM 954 N N . GLU A 1 124 ? 7.051 -10.526 13.596 1.00 86.38 124 GLU A N 1
ATOM 955 C CA . GLU A 1 124 ? 6.366 -9.654 12.630 1.00 86.38 124 GLU A CA 1
ATOM 956 C C . GLU A 1 124 ? 4.859 -9.946 12.564 1.00 86.38 124 GLU A C 1
ATOM 958 O O . GLU A 1 124 ? 4.048 -9.027 12.456 1.00 86.38 124 GLU A O 1
ATOM 963 N N . ARG A 1 125 ? 4.450 -11.218 12.675 1.00 88.31 125 ARG A N 1
ATOM 964 C CA . ARG A 1 125 ? 3.025 -11.576 12.746 1.00 88.31 125 ARG A CA 1
ATOM 965 C C . ARG A 1 125 ? 2.340 -10.959 13.958 1.00 88.31 125 ARG A C 1
ATOM 967 O O . ARG A 1 125 ? 1.202 -10.533 13.820 1.00 88.31 125 ARG A O 1
ATOM 974 N N . ARG A 1 126 ? 3.002 -10.898 15.117 1.00 85.06 126 ARG A N 1
ATOM 975 C CA . ARG A 1 126 ? 2.447 -10.277 16.335 1.00 85.06 126 ARG A CA 1
ATOM 976 C C . ARG A 1 126 ? 2.255 -8.771 16.164 1.00 85.06 126 ARG A C 1
ATOM 978 O O . ARG A 1 126 ? 1.178 -8.262 16.466 1.00 85.06 126 ARG A O 1
ATOM 985 N N . VAL A 1 127 ? 3.244 -8.099 15.573 1.00 82.62 127 VAL A N 1
ATOM 986 C CA . VAL A 1 127 ? 3.160 -6.681 15.185 1.00 82.62 127 VAL A CA 1
ATOM 987 C C . VAL A 1 127 ? 1.956 -6.438 14.275 1.00 82.62 127 VAL A C 1
ATOM 989 O O . VAL A 1 127 ? 1.107 -5.596 14.562 1.00 82.62 127 VAL A O 1
ATOM 992 N N . VAL A 1 128 ? 1.847 -7.203 13.184 1.00 85.62 128 VAL A N 1
ATOM 993 C CA . VAL A 1 128 ? 0.753 -7.051 12.214 1.00 85.62 128 VAL A CA 1
ATOM 994 C C . VAL A 1 128 ? -0.593 -7.437 12.819 1.00 85.62 128 VAL A C 1
ATOM 996 O O . VAL A 1 128 ? -1.594 -6.803 12.501 1.00 85.62 128 VAL A O 1
ATOM 999 N N . ALA A 1 129 ? -0.630 -8.426 13.713 1.00 85.19 129 ALA A N 1
ATOM 1000 C CA . ALA A 1 129 ? -1.831 -8.825 14.440 1.00 85.19 129 ALA A CA 1
ATOM 1001 C C . ALA A 1 129 ? -2.284 -7.772 15.466 1.00 85.19 129 ALA A C 1
ATOM 1003 O O . ALA A 1 129 ? -3.355 -7.912 16.055 1.00 85.19 129 ALA A O 1
ATOM 1004 N N . GLY A 1 130 ? -1.474 -6.732 15.703 1.00 76.12 130 GLY A N 1
ATOM 1005 C CA . GLY A 1 130 ? -1.737 -5.736 16.731 1.00 76.12 130 GLY A CA 1
ATOM 1006 C C . GLY A 1 130 ? -1.922 -6.391 18.085 1.00 76.12 130 GLY A C 1
ATOM 1007 O O . GLY A 1 130 ? -2.809 -5.964 18.820 1.00 76.12 130 GLY A O 1
ATOM 1008 N N . SER A 1 131 ? -1.153 -7.457 18.372 1.00 54.41 131 SER A N 1
ATOM 1009 C CA . SER A 1 131 ? -1.196 -8.128 19.668 1.00 54.41 131 SER A CA 1
ATOM 1010 C C . SER A 1 131 ? -1.002 -7.051 20.715 1.00 54.41 131 SER A C 1
ATOM 1012 O O . SER A 1 131 ? 0.061 -6.427 20.748 1.00 54.41 131 SER A O 1
ATOM 1014 N N . GLY A 1 132 ? -2.088 -6.774 21.433 1.00 51.59 132 GLY A N 1
ATOM 1015 C CA . GLY A 1 132 ? -2.260 -5.553 22.182 1.00 51.59 132 GLY A CA 1
ATOM 1016 C C . GLY A 1 132 ? -1.012 -5.241 22.976 1.00 51.59 132 GLY A C 1
ATOM 1017 O O . GLY A 1 132 ? -0.544 -6.052 23.772 1.00 51.59 132 GLY A O 1
ATOM 1018 N N . GLN A 1 133 ? -0.543 -4.013 22.819 1.00 45.97 133 GLN A N 1
ATOM 1019 C CA . GLN A 1 133 ? -0.126 -3.273 23.987 1.00 45.97 133 GLN A CA 1
ATOM 1020 C C . GLN A 1 133 ? -1.378 -3.199 24.873 1.00 45.97 133 GLN A C 1
ATOM 1022 O O . GLN A 1 133 ? -2.159 -2.256 24.818 1.00 45.97 133 GLN A O 1
ATOM 1027 N N . THR A 1 134 ? -1.667 -4.287 25.594 1.00 48.88 134 THR A N 1
ATOM 1028 C CA . THR A 1 134 ? -2.326 -4.166 26.877 1.00 48.88 134 THR A CA 1
ATOM 1029 C C . THR A 1 134 ? -1.335 -3.325 27.637 1.00 48.88 134 THR A C 1
ATOM 1031 O O . THR A 1 134 ? -0.272 -3.825 28.011 1.00 48.88 134 THR A O 1
ATOM 1034 N N . ASP A 1 135 ? -1.602 -2.022 27.705 1.00 50.00 135 ASP A N 1
ATOM 1035 C CA . ASP A 1 135 ? -0.955 -1.176 28.683 1.00 50.00 135 ASP A CA 1
ATOM 1036 C C . ASP A 1 135 ? -0.951 -1.995 29.966 1.00 50.00 135 ASP A C 1
ATOM 1038 O O . ASP A 1 135 ? -2.001 -2.471 30.411 1.00 50.00 135 ASP A O 1
ATOM 1042 N N . ASP A 1 136 ? 0.253 -2.288 30.439 1.00 45.50 136 ASP A N 1
ATOM 1043 C CA . ASP A 1 136 ? 0.528 -2.846 31.745 1.00 45.50 136 ASP A CA 1
ATOM 1044 C C . ASP A 1 136 ? -0.059 -1.847 32.750 1.00 45.50 136 ASP A C 1
ATOM 1046 O O . ASP A 1 136 ? 0.601 -0.929 33.237 1.00 45.50 136 ASP A O 1
ATOM 1050 N N . VAL A 1 137 ? -1.380 -1.921 32.930 1.00 54.09 137 VAL A N 1
ATOM 1051 C CA . VAL A 1 137 ? -2.112 -1.270 34.001 1.00 54.09 137 VAL A CA 1
ATOM 1052 C C . VAL A 1 137 ? -1.570 -1.961 35.227 1.00 54.09 137 VAL A C 1
ATOM 1054 O O . VAL A 1 137 ? -1.957 -3.091 35.516 1.00 54.09 137 VAL A O 1
ATOM 1057 N N . GLY A 1 138 ? -0.597 -1.288 35.842 1.00 48.69 138 GLY A N 1
ATOM 1058 C CA . GLY A 1 138 ? 0.210 -1.792 36.932 1.00 48.69 138 GLY A CA 1
ATOM 1059 C C . GLY A 1 138 ? -0.591 -2.700 37.845 1.00 48.69 138 GLY A C 1
ATOM 1060 O O . GLY A 1 138 ? -1.590 -2.292 38.440 1.00 48.69 138 GLY A O 1
ATOM 1061 N N . GLN A 1 139 ? -0.124 -3.938 37.929 1.00 46.44 139 GLN A N 1
ATOM 1062 C CA . GLN A 1 139 ? -0.492 -4.872 38.968 1.00 46.44 139 GLN A CA 1
ATOM 1063 C C . GLN A 1 139 ? -0.069 -4.243 40.301 1.00 46.44 139 GLN A C 1
ATOM 1065 O O . GLN A 1 139 ? 1.061 -4.384 40.755 1.00 46.44 139 GLN A O 1
ATOM 1070 N N . THR A 1 140 ? -0.956 -3.444 40.895 1.00 54.00 140 THR A N 1
ATOM 1071 C CA . THR A 1 140 ? -0.870 -3.107 42.309 1.00 54.00 140 THR A CA 1
ATOM 1072 C C . THR A 1 140 ? -1.163 -4.393 43.055 1.00 54.00 140 THR A C 1
ATOM 1074 O O . THR A 1 140 ? -2.293 -4.885 43.033 1.00 54.00 140 THR A O 1
ATOM 1077 N N . ASP A 1 141 ? -0.119 -4.955 43.652 1.00 60.28 141 ASP A N 1
ATOM 1078 C CA . ASP A 1 141 ? -0.187 -6.042 44.616 1.00 60.28 141 ASP A CA 1
ATOM 1079 C C . ASP A 1 141 ? -1.019 -5.604 45.833 1.00 60.28 141 ASP A C 1
ATOM 1081 O O . ASP A 1 141 ? -0.469 -5.220 46.861 1.00 60.28 141 ASP A O 1
ATOM 1085 N N . ASP A 1 142 ? -2.348 -5.650 45.728 1.00 51.25 142 ASP A N 1
ATOM 1086 C CA . ASP A 1 142 ? -3.237 -5.580 46.884 1.00 51.25 142 ASP A CA 1
ATOM 1087 C C . ASP A 1 142 ? -3.916 -6.933 47.092 1.00 51.25 142 ASP A C 1
ATOM 1089 O O . ASP A 1 142 ? -4.560 -7.524 46.222 1.00 51.25 142 ASP A O 1
ATOM 1093 N N . ALA A 1 143 ? -3.664 -7.449 48.285 1.00 54.84 143 ALA A N 1
ATOM 1094 C CA . ALA A 1 143 ? -3.933 -8.795 48.725 1.00 54.84 143 ALA A CA 1
ATOM 1095 C C . ALA A 1 143 ? -5.430 -9.127 48.853 1.00 54.84 143 ALA A C 1
ATOM 1097 O O . ALA A 1 143 ? -6.239 -8.303 49.261 1.00 54.84 143 ALA A O 1
ATOM 1098 N N . ALA A 1 144 ? -5.705 -10.423 48.671 1.00 52.88 144 ALA A N 1
ATOM 1099 C CA . ALA A 1 144 ? -6.786 -11.203 49.278 1.00 52.88 144 ALA A CA 1
ATOM 1100 C C . ALA A 1 144 ? -8.240 -10.848 48.906 1.00 52.88 144 ALA A C 1
ATOM 1102 O O . ALA A 1 144 ? -8.793 -9.843 49.327 1.00 52.88 144 ALA A O 1
ATOM 1103 N N . ILE A 1 145 ? -8.909 -11.788 48.228 1.00 49.69 145 ILE A N 1
ATOM 1104 C CA . ILE A 1 145 ? -10.047 -12.580 48.740 1.00 49.69 145 ILE A CA 1
ATOM 1105 C C . ILE A 1 145 ? -10.437 -13.558 47.621 1.00 49.69 145 ILE A C 1
ATOM 1107 O O . ILE A 1 145 ? -10.890 -13.165 46.550 1.00 49.69 145 ILE A O 1
ATOM 1111 N N . THR A 1 146 ? -10.248 -14.850 47.868 1.00 43.41 146 THR A N 1
ATOM 1112 C CA . THR A 1 146 ? -10.783 -15.956 47.063 1.00 43.41 146 THR A CA 1
ATOM 1113 C C . THR A 1 146 ? -12.258 -16.178 47.401 1.00 43.41 146 THR A C 1
ATOM 1115 O O . THR A 1 146 ? -12.544 -16.534 48.547 1.00 43.41 146 THR A O 1
ATOM 1118 N N . PRO A 1 147 ? -13.198 -16.075 46.445 1.00 48.44 147 PRO A N 1
ATOM 1119 C CA . PRO A 1 147 ? -14.471 -16.762 46.554 1.00 48.44 147 PRO A CA 1
ATOM 1120 C C . PRO A 1 147 ? -14.365 -18.139 45.886 1.00 48.44 147 PRO A C 1
ATOM 1122 O O . PRO A 1 147 ? -14.207 -18.265 44.673 1.00 48.44 147 PRO A O 1
ATOM 1125 N N . THR A 1 148 ? -14.450 -19.179 46.711 1.00 50.09 148 THR A N 1
ATOM 1126 C CA . THR A 1 148 ? -14.754 -20.552 46.301 1.00 50.09 148 THR A CA 1
ATOM 1127 C C . THR A 1 148 ? -16.114 -20.566 45.601 1.00 50.09 148 THR A C 1
ATOM 1129 O O . THR A 1 148 ? -17.120 -20.217 46.216 1.00 50.09 148 THR A O 1
ATOM 1132 N N . ILE A 1 149 ? -16.147 -20.955 44.325 1.00 54.34 149 ILE A N 1
ATOM 1133 C CA . ILE A 1 149 ? -17.378 -21.260 43.588 1.00 54.34 149 ILE A CA 1
ATOM 1134 C C . ILE A 1 149 ? -17.258 -22.698 43.085 1.00 54.34 149 ILE A C 1
ATOM 1136 O O . ILE A 1 149 ? -16.311 -23.039 42.375 1.00 54.34 149 ILE A O 1
ATOM 1140 N N . ASP A 1 150 ? -18.208 -23.528 43.507 1.00 47.88 150 ASP A N 1
ATOM 1141 C CA . ASP A 1 150 ? -18.300 -24.950 43.188 1.00 47.88 150 ASP A CA 1
ATOM 1142 C C . ASP A 1 150 ? -18.585 -25.204 41.694 1.00 47.88 150 ASP A C 1
ATOM 1144 O O . ASP A 1 150 ? -19.277 -24.411 41.044 1.00 47.88 150 ASP A O 1
ATOM 1148 N N . PRO A 1 151 ? -18.103 -26.325 41.126 1.00 53.78 151 PRO A N 1
ATOM 1149 C CA . PRO A 1 151 ? -18.348 -26.668 39.733 1.00 53.78 151 PRO A CA 1
ATOM 1150 C C . PRO A 1 151 ? -19.779 -27.186 39.537 1.00 53.78 151 PRO A C 1
ATOM 1152 O O . PRO A 1 151 ? -20.139 -28.269 39.999 1.00 53.78 151 PRO A O 1
ATOM 1155 N N . ILE A 1 152 ? -20.587 -26.428 38.791 1.00 48.41 152 ILE A N 1
ATOM 1156 C CA . ILE A 1 152 ? -21.867 -26.906 38.261 1.00 48.41 152 ILE A CA 1
ATOM 1157 C C . ILE A 1 152 ? -21.582 -27.881 37.116 1.00 48.41 152 ILE A C 1
ATOM 1159 O O . ILE A 1 152 ? -20.929 -27.546 36.126 1.00 48.41 152 ILE A O 1
ATOM 1163 N N . GLN A 1 153 ? -22.074 -29.102 37.296 1.00 48.81 153 GLN A N 1
ATOM 1164 C CA . GLN A 1 153 ? -22.076 -30.173 36.315 1.00 48.81 153 GLN A CA 1
ATOM 1165 C C . GLN A 1 153 ? -23.088 -29.907 35.188 1.00 48.81 153 GLN A C 1
ATOM 1167 O O . GLN A 1 153 ? -24.180 -29.405 35.429 1.00 48.81 153 GLN A O 1
ATOM 1172 N N . ASP A 1 154 ? -22.706 -30.373 33.999 1.00 47.22 154 ASP A N 1
ATOM 1173 C CA . ASP A 1 154 ? -23.567 -30.957 32.965 1.00 47.22 154 ASP A CA 1
ATOM 1174 C C . ASP A 1 154 ? -24.528 -30.036 32.190 1.00 47.22 154 ASP A C 1
ATOM 1176 O O . ASP A 1 154 ? -25.628 -29.715 32.628 1.00 47.22 154 ASP A O 1
ATOM 1180 N N . LEU A 1 155 ? -24.140 -29.706 30.954 1.00 42.94 155 LEU A N 1
ATOM 1181 C CA . LEU A 1 155 ? -25.087 -29.397 29.880 1.00 42.94 155 LEU A CA 1
ATOM 1182 C C . LEU A 1 155 ? -24.509 -29.873 28.539 1.00 42.94 155 LEU A C 1
ATOM 1184 O O . LEU A 1 155 ? -24.086 -29.105 27.675 1.00 42.94 155 LEU A O 1
ATOM 1188 N N . SER A 1 156 ? -24.466 -31.194 28.384 1.00 46.50 156 SER A N 1
ATOM 1189 C CA . SER A 1 156 ? -24.536 -31.811 27.064 1.00 46.50 156 SER A CA 1
ATOM 1190 C C . SER A 1 156 ? -25.997 -31.804 26.593 1.00 46.50 156 SER A C 1
ATOM 1192 O O . SER A 1 156 ? -26.907 -32.007 27.393 1.00 46.50 156 SER A O 1
ATOM 1194 N N . THR A 1 157 ? -26.210 -31.623 25.286 1.00 42.84 157 THR A N 1
ATOM 1195 C CA . THR A 1 157 ? -27.505 -31.601 24.565 1.00 42.84 157 THR A CA 1
ATOM 1196 C C . THR A 1 157 ? -28.075 -30.198 24.336 1.00 42.84 157 THR A C 1
ATOM 1198 O O . THR A 1 157 ? -28.539 -29.548 25.261 1.00 42.84 157 THR A O 1
ATOM 1201 N N . VAL A 1 158 ? -28.074 -29.754 23.071 1.00 42.06 158 VAL A N 1
ATOM 1202 C CA . VAL A 1 158 ? -29.266 -29.334 22.303 1.00 42.06 158 VAL A CA 1
ATOM 1203 C C . VAL A 1 158 ? -28.820 -28.713 20.961 1.00 42.06 158 VAL A C 1
ATOM 1205 O O . VAL A 1 158 ? -28.264 -27.625 20.898 1.00 42.06 158 VAL A O 1
ATOM 1208 N N . LEU A 1 159 ? -29.111 -29.473 19.899 1.00 41.19 159 LEU A N 1
ATOM 1209 C CA . LEU A 1 159 ? -29.513 -29.074 18.541 1.00 41.19 159 LEU A CA 1
ATOM 1210 C C . LEU A 1 159 ? -28.563 -28.235 17.660 1.00 41.19 159 LEU A C 1
ATOM 1212 O O . LEU A 1 159 ? -28.457 -27.016 17.746 1.00 41.19 159 LEU A O 1
ATOM 1216 N N . ALA A 1 160 ? -28.002 -28.941 16.676 1.00 45.12 160 ALA A N 1
ATOM 1217 C CA . ALA A 1 160 ? -27.494 -28.400 15.424 1.00 45.12 160 ALA A CA 1
ATOM 1218 C C . ALA A 1 160 ? -28.620 -27.770 14.574 1.00 45.12 160 ALA A C 1
ATOM 1220 O O . ALA A 1 160 ? -29.694 -28.366 14.471 1.00 45.12 160 ALA A O 1
ATOM 1221 N N . PRO A 1 161 ? -28.375 -26.642 13.882 1.00 49.72 161 PRO A N 1
ATOM 1222 C CA . PRO A 1 161 ? -29.208 -26.222 12.770 1.00 49.72 161 PRO A CA 1
ATOM 1223 C C . PRO A 1 161 ? -28.680 -26.792 11.445 1.00 49.72 161 PRO A C 1
ATOM 1225 O O . PRO A 1 161 ? -27.607 -26.444 10.950 1.00 49.72 161 PRO A O 1
ATOM 1228 N N . ASP A 1 162 ? -29.485 -27.710 10.926 1.00 37.28 162 ASP A N 1
ATOM 1229 C CA . ASP A 1 162 ? -29.802 -27.997 9.528 1.00 37.28 162 ASP A CA 1
ATOM 1230 C C . ASP A 1 162 ? -29.132 -27.078 8.478 1.00 37.28 162 ASP A C 1
ATOM 1232 O O . ASP A 1 162 ? -29.523 -25.926 8.266 1.00 37.28 162 ASP A O 1
ATOM 1236 N N . ARG A 1 163 ? -28.113 -27.598 7.780 1.00 45.62 163 ARG A N 1
ATOM 1237 C CA . ARG A 1 163 ? -27.595 -27.002 6.540 1.00 45.62 163 ARG A CA 1
ATOM 1238 C C . ARG A 1 163 ? -28.294 -27.668 5.361 1.00 45.62 163 ARG A C 1
ATOM 1240 O O . ARG A 1 163 ? -27.841 -28.699 4.874 1.00 45.62 163 ARG A O 1
ATOM 1247 N N . ASN A 1 164 ? -29.356 -27.028 4.880 1.00 51.31 164 ASN A N 1
ATOM 1248 C CA . ASN A 1 164 ? -29.923 -27.292 3.560 1.00 51.31 164 ASN A CA 1
ATOM 1249 C C . ASN A 1 164 ? -28.855 -27.064 2.469 1.00 51.31 164 ASN A C 1
ATOM 1251 O O . ASN A 1 164 ? -28.325 -25.952 2.373 1.00 51.31 164 ASN A O 1
ATOM 1255 N N . PRO A 1 165 ? -28.537 -28.061 1.626 1.00 50.75 165 PRO A N 1
ATOM 1256 C CA . PRO A 1 165 ? -27.744 -27.842 0.427 1.00 50.75 165 PRO A CA 1
ATOM 1257 C C . PRO A 1 165 ? -28.601 -27.148 -0.641 1.00 50.75 165 PRO A C 1
ATOM 1259 O O . PRO A 1 165 ? -29.674 -27.624 -1.008 1.00 50.75 165 PRO A O 1
ATOM 1262 N N . LEU A 1 166 ? -28.124 -26.007 -1.140 1.00 51.25 166 LEU A N 1
ATOM 1263 C CA . LEU A 1 166 ? -28.688 -25.357 -2.322 1.00 51.25 166 LEU A CA 1
ATOM 1264 C C . LEU A 1 166 ? -28.545 -26.285 -3.546 1.00 51.25 166 LEU A C 1
ATOM 1266 O O . LEU A 1 166 ? -27.516 -26.954 -3.677 1.00 51.25 166 LEU A O 1
ATOM 1270 N N . PRO A 1 167 ? -29.544 -26.333 -4.446 1.00 56.00 167 PRO A N 1
ATOM 1271 C CA . PRO A 1 167 ? -29.502 -27.185 -5.626 1.00 56.00 167 PRO A CA 1
ATOM 1272 C C . PRO A 1 167 ? -28.418 -26.723 -6.604 1.00 56.00 167 PRO A C 1
ATOM 1274 O O . PRO A 1 167 ? -28.306 -25.539 -6.924 1.00 56.00 167 PRO A O 1
ATOM 1277 N N . ALA A 1 168 ? -27.640 -27.690 -7.090 1.00 40.72 168 ALA A N 1
ATOM 1278 C CA . ALA A 1 168 ? -26.723 -27.517 -8.202 1.00 40.72 168 ALA A CA 1
ATOM 1279 C C . ALA A 1 168 ? -27.506 -27.066 -9.442 1.00 40.72 168 ALA A C 1
ATOM 1281 O O . ALA A 1 168 ? -28.343 -27.795 -9.966 1.00 40.72 168 ALA A O 1
ATOM 1282 N N . THR A 1 169 ? -27.248 -25.845 -9.896 1.00 43.81 169 THR A N 1
ATOM 1283 C CA . THR A 1 169 ? -27.621 -25.404 -11.236 1.00 43.81 169 THR A CA 1
ATOM 1284 C C . THR A 1 169 ? -26.630 -25.994 -12.231 1.00 43.81 169 THR A C 1
ATOM 1286 O O . THR A 1 169 ? -25.451 -25.632 -12.230 1.00 43.81 169 THR A O 1
ATOM 1289 N N . ASP A 1 170 ? -27.134 -26.903 -13.059 1.00 39.72 170 ASP A N 1
ATOM 1290 C CA . ASP A 1 170 ? -26.485 -27.460 -14.238 1.00 39.72 170 ASP A CA 1
ATOM 1291 C C . ASP A 1 170 ? -26.003 -26.350 -15.186 1.00 39.72 170 ASP A C 1
ATOM 1293 O O . ASP A 1 170 ? -26.797 -25.649 -15.818 1.00 39.72 170 ASP A O 1
ATOM 1297 N N . CYS A 1 171 ? -24.684 -26.201 -15.316 1.00 40.12 171 CYS A N 1
ATOM 1298 C CA . CYS A 1 171 ? -24.086 -25.505 -16.451 1.00 40.12 171 CYS A CA 1
ATOM 1299 C C . CYS A 1 171 ? -24.050 -26.468 -17.651 1.00 40.12 171 CYS A C 1
ATOM 1301 O O . CYS A 1 171 ? -23.489 -27.560 -17.523 1.00 40.12 171 CYS A O 1
ATOM 1303 N N . PRO A 1 172 ? -24.591 -26.097 -18.826 1.00 56.56 172 PRO A N 1
ATOM 1304 C CA . PRO A 1 172 ? -24.474 -26.923 -20.020 1.00 56.56 172 PRO A CA 1
ATOM 1305 C C . PRO A 1 172 ? -23.012 -26.987 -20.502 1.00 56.56 172 PRO A C 1
ATOM 1307 O O . PRO A 1 172 ? -22.280 -25.997 -20.394 1.00 56.56 172 PRO A O 1
ATOM 1310 N N . PRO A 1 173 ? -22.567 -28.132 -21.052 1.00 53.34 173 PRO A N 1
ATOM 1311 C CA . PRO A 1 173 ? -21.208 -28.289 -21.548 1.00 53.34 173 PRO A CA 1
ATOM 1312 C C . PRO A 1 173 ? -20.957 -27.366 -22.742 1.00 53.34 173 PRO A C 1
ATOM 1314 O O . PRO A 1 173 ? -21.693 -27.382 -23.730 1.00 53.34 173 PRO A O 1
ATOM 1317 N N . ALA A 1 174 ? -19.885 -26.578 -22.649 1.00 40.75 174 ALA A N 1
ATOM 1318 C CA . ALA A 1 174 ? -19.376 -25.782 -23.751 1.00 40.75 174 ALA A CA 1
ATOM 1319 C C . ALA A 1 174 ? -19.026 -26.698 -24.934 1.00 40.75 174 ALA A C 1
ATOM 1321 O O . ALA A 1 174 ? -18.166 -27.575 -24.849 1.00 40.75 174 ALA A O 1
ATOM 1322 N N . SER A 1 175 ? -19.728 -26.488 -26.042 1.00 46.56 175 SER A N 1
ATOM 1323 C CA . SER A 1 175 ? -19.452 -27.089 -27.338 1.00 46.56 175 SER A CA 1
ATOM 1324 C C . SER A 1 175 ? -18.093 -26.619 -27.861 1.00 46.56 175 SER A C 1
ATOM 1326 O O . SER A 1 175 ? -17.865 -25.419 -28.018 1.00 46.56 175 SER A O 1
ATOM 1328 N N . ASN A 1 176 ? -17.221 -27.583 -28.156 1.00 49.00 176 ASN A N 1
ATOM 1329 C CA . ASN A 1 176 ? -15.960 -27.417 -28.879 1.00 49.00 176 ASN A CA 1
ATOM 1330 C C . ASN A 1 176 ? -16.146 -26.619 -30.183 1.00 49.00 176 ASN A C 1
ATOM 1332 O O . ASN A 1 176 ? -16.924 -27.055 -31.036 1.00 49.00 176 ASN A O 1
ATOM 1336 N N . PRO A 1 177 ? -15.382 -25.542 -30.424 1.00 50.41 177 PRO A N 1
ATOM 1337 C CA . PRO A 1 177 ? -15.190 -25.035 -31.769 1.00 50.41 177 PRO A CA 1
ATOM 1338 C C . PRO A 1 177 ? -14.049 -25.795 -32.459 1.00 50.41 177 PRO A C 1
ATOM 1340 O O . PRO A 1 177 ? -12.870 -25.638 -32.156 1.00 50.41 177 PRO A O 1
ATOM 1343 N N . THR A 1 178 ? -14.472 -26.672 -33.364 1.00 43.06 178 THR A N 1
ATOM 1344 C CA . THR A 1 178 ? -13.977 -26.863 -34.733 1.00 43.06 178 THR A CA 1
ATOM 1345 C C . THR A 1 178 ? -12.530 -26.452 -35.035 1.00 43.06 178 THR A C 1
ATOM 1347 O O . THR A 1 178 ? -12.167 -25.279 -35.058 1.00 43.06 178 THR A O 1
ATOM 1350 N N . SER A 1 179 ? -11.754 -27.471 -35.405 1.00 41.69 179 SER A N 1
ATOM 1351 C CA . SER A 1 179 ? -10.497 -27.426 -36.150 1.00 41.69 179 SER A CA 1
ATOM 1352 C C . SER A 1 179 ? -10.486 -26.358 -37.251 1.00 41.69 179 SER A C 1
ATOM 1354 O O . SER A 1 179 ? -11.190 -26.493 -38.254 1.00 41.69 179 SER A O 1
ATOM 1356 N N . CYS A 1 180 ? -9.647 -25.335 -37.088 1.00 33.78 180 CYS A N 1
ATOM 1357 C CA . CYS A 1 180 ? -9.292 -24.415 -38.160 1.00 33.78 180 CYS A CA 1
ATOM 1358 C C . CYS A 1 180 ? -8.023 -24.930 -38.846 1.00 33.78 180 CYS A C 1
ATOM 1360 O O . CYS A 1 180 ? -6.960 -25.054 -38.239 1.00 33.78 180 CYS A O 1
ATOM 1362 N N . SER A 1 181 ? -8.199 -25.298 -40.105 1.00 42.12 181 SER A N 1
ATO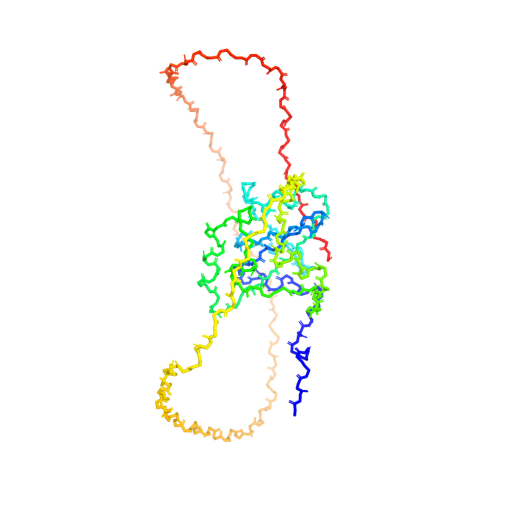M 1363 C CA . SER A 1 181 ? -7.204 -25.778 -41.051 1.00 42.12 181 SER A CA 1
ATOM 1364 C C . SER A 1 181 ? -6.085 -24.767 -41.298 1.00 42.12 181 SER A C 1
ATOM 1366 O O . SER A 1 181 ? -6.322 -23.595 -41.579 1.00 42.12 181 SER A O 1
ATOM 1368 N N . THR A 1 182 ? -4.860 -25.278 -41.252 1.00 42.78 182 THR A N 1
ATOM 1369 C CA . THR A 1 182 ? -3.609 -24.640 -41.653 1.00 42.78 182 THR A CA 1
ATOM 1370 C C . THR A 1 182 ? -3.687 -24.203 -43.121 1.00 42.78 182 THR A C 1
ATOM 1372 O O . THR A 1 182 ? -3.692 -25.045 -44.016 1.00 42.78 182 THR A O 1
ATOM 1375 N N . GLN A 1 183 ? -3.740 -22.894 -43.378 1.00 43.53 183 GLN A N 1
ATOM 1376 C CA . GLN A 1 183 ? -3.420 -22.314 -44.684 1.00 43.53 183 GLN A CA 1
ATOM 1377 C C . GLN A 1 183 ? -2.057 -21.631 -44.590 1.00 43.53 183 GLN A C 1
ATOM 1379 O O . GLN A 1 183 ? -1.882 -20.616 -43.920 1.00 43.53 183 GLN A O 1
ATOM 1384 N N . THR A 1 184 ? -1.086 -22.243 -45.257 1.00 43.50 184 THR A N 1
ATOM 1385 C CA . THR A 1 184 ? 0.177 -21.647 -45.681 1.00 43.50 184 THR A CA 1
ATOM 1386 C C . THR A 1 184 ? -0.122 -20.488 -46.629 1.00 43.50 184 THR A C 1
ATOM 1388 O O . THR A 1 184 ? -0.631 -20.709 -47.725 1.00 43.50 184 THR A O 1
ATOM 1391 N N . HIS A 1 185 ? 0.190 -19.265 -46.202 1.00 47.03 185 HIS A N 1
ATOM 1392 C CA . HIS A 1 185 ? 0.295 -18.107 -47.083 1.00 47.03 185 HIS A CA 1
ATOM 1393 C C . HIS A 1 185 ? 1.771 -17.758 -47.275 1.00 47.03 185 HIS A C 1
ATOM 1395 O O . HIS A 1 185 ? 2.520 -17.612 -46.308 1.00 47.03 185 HIS A O 1
ATOM 1401 N N . ASP A 1 186 ? 2.149 -17.664 -48.545 1.00 48.34 186 ASP A N 1
ATOM 1402 C CA . ASP A 1 186 ? 3.448 -17.242 -49.053 1.00 48.34 186 ASP A CA 1
ATOM 1403 C C . ASP A 1 186 ? 3.839 -15.818 -48.600 1.00 48.34 186 ASP A C 1
ATOM 1405 O O . ASP A 1 186 ? 2.967 -14.993 -48.301 1.00 48.34 186 ASP A O 1
ATOM 1409 N N . PRO A 1 187 ? 5.147 -15.497 -48.566 1.00 59.16 187 PRO A N 1
ATOM 1410 C CA . PRO A 1 187 ? 5.640 -14.175 -48.200 1.00 59.16 187 PRO A CA 1
ATOM 1411 C C . PRO A 1 187 ? 5.355 -13.159 -49.314 1.00 59.16 187 PRO A C 1
ATOM 1413 O O . PRO A 1 187 ? 5.849 -13.291 -50.431 1.00 59.16 187 PRO A O 1
ATOM 1416 N N . VAL A 1 188 ? 4.575 -12.123 -48.999 1.00 59.78 188 VAL A N 1
ATOM 1417 C CA . VAL A 1 188 ? 4.386 -10.958 -49.873 1.00 59.78 188 VAL A CA 1
ATOM 1418 C C . VAL A 1 188 ? 5.415 -9.894 -49.505 1.00 59.78 188 VAL A C 1
ATOM 1420 O O . VAL A 1 188 ? 5.507 -9.474 -48.350 1.00 59.78 188 VAL A O 1
ATOM 1423 N N . ASP A 1 189 ? 6.180 -9.492 -50.516 1.00 50.25 189 ASP A N 1
ATOM 1424 C CA . ASP A 1 189 ? 7.200 -8.450 -50.500 1.00 50.25 189 ASP A CA 1
ATOM 1425 C C . ASP A 1 189 ? 6.745 -7.149 -49.824 1.00 50.25 189 ASP A C 1
ATOM 1427 O O . ASP A 1 189 ? 5.673 -6.601 -50.091 1.00 50.25 189 ASP A O 1
ATOM 1431 N N . ALA A 1 190 ? 7.621 -6.624 -48.969 1.00 51.81 190 ALA A N 1
ATOM 1432 C CA . ALA A 1 190 ? 7.471 -5.334 -48.316 1.00 51.81 190 ALA A CA 1
ATOM 1433 C C . ALA A 1 190 ? 7.775 -4.178 -49.292 1.00 51.81 190 ALA A C 1
ATOM 1435 O O . ALA A 1 190 ? 8.872 -4.133 -49.856 1.00 51.81 190 ALA A O 1
ATOM 1436 N N . PRO A 1 191 ? 6.887 -3.181 -49.452 1.00 57.72 191 PRO A N 1
ATOM 1437 C CA . PRO A 1 191 ? 7.250 -1.935 -50.109 1.00 57.72 191 PRO A CA 1
ATOM 1438 C C . PRO A 1 191 ? 8.015 -1.016 -49.144 1.00 57.72 191 PRO A C 1
ATOM 1440 O O . PRO A 1 191 ? 7.484 -0.533 -48.141 1.00 57.72 191 PRO A O 1
ATOM 1443 N N . SER A 1 192 ? 9.276 -0.741 -49.483 1.00 47.94 192 SER A N 1
ATOM 1444 C CA . SER A 1 192 ? 10.083 0.339 -48.908 1.00 47.94 192 SER A CA 1
ATOM 1445 C C . SER A 1 192 ? 9.416 1.693 -49.155 1.00 47.94 192 SER A C 1
ATOM 1447 O O . SER A 1 192 ? 9.506 2.254 -50.246 1.00 47.94 192 SER A O 1
ATOM 1449 N N . HIS A 1 193 ? 8.770 2.247 -48.131 1.00 50.00 193 HIS A N 1
ATOM 1450 C CA . HIS A 1 193 ? 8.315 3.633 -48.141 1.00 50.00 193 HIS A CA 1
ATOM 1451 C C . HIS A 1 193 ? 9.441 4.558 -47.668 1.00 50.00 193 HIS A C 1
ATOM 1453 O O . HIS A 1 193 ? 9.689 4.732 -46.476 1.00 50.00 193 HIS A O 1
ATOM 1459 N N . THR A 1 194 ? 10.120 5.164 -48.637 1.00 49.53 194 THR A N 1
ATOM 1460 C CA . THR A 1 194 ? 11.027 6.299 -48.453 1.00 49.53 194 THR A CA 1
ATOM 1461 C C . THR A 1 194 ? 10.227 7.505 -47.952 1.00 49.53 194 THR A C 1
ATOM 1463 O O . THR A 1 194 ? 9.458 8.103 -48.702 1.00 49.53 194 THR A O 1
ATOM 1466 N N . LEU A 1 195 ? 10.389 7.867 -46.677 1.00 49.62 195 LEU A N 1
ATOM 1467 C CA . LEU A 1 195 ? 9.816 9.086 -46.107 1.00 49.62 195 LEU A CA 1
ATOM 1468 C C . LEU A 1 195 ? 10.633 10.301 -46.566 1.00 49.62 195 LEU A C 1
ATOM 1470 O O . LEU A 1 195 ? 11.776 10.492 -46.154 1.00 49.62 195 LEU A O 1
ATOM 1474 N N . THR A 1 196 ? 10.042 11.140 -47.414 1.00 53.41 196 THR A N 1
ATOM 1475 C CA . THR A 1 196 ? 10.563 12.475 -47.728 1.00 53.41 196 THR A CA 1
ATOM 1476 C C . THR A 1 196 ? 10.216 13.457 -46.602 1.00 53.41 196 THR A C 1
ATOM 1478 O O . THR A 1 196 ? 9.063 13.482 -46.159 1.00 53.41 196 THR A O 1
ATOM 1481 N N . PRO A 1 197 ? 11.154 14.310 -46.153 1.00 51.38 197 PRO A N 1
ATOM 1482 C CA . PRO A 1 197 ? 10.875 15.321 -45.143 1.00 51.38 197 PRO A CA 1
ATOM 1483 C C . PRO A 1 197 ? 9.969 16.408 -45.731 1.00 51.38 197 PRO A C 1
ATOM 1485 O O . PRO A 1 197 ? 10.381 17.191 -46.584 1.00 51.38 197 PRO A O 1
ATOM 1488 N N . THR A 1 198 ? 8.722 16.462 -45.265 1.00 48.81 198 THR A N 1
ATOM 1489 C CA . THR A 1 198 ? 7.810 17.564 -45.590 1.00 48.81 198 THR A CA 1
ATOM 1490 C C . THR A 1 198 ? 8.179 18.750 -44.707 1.00 48.81 198 THR A C 1
ATOM 1492 O O . THR A 1 198 ? 7.913 18.765 -43.506 1.00 48.81 198 THR A O 1
ATOM 1495 N N . THR A 1 199 ? 8.860 19.726 -45.299 1.00 49.34 199 THR A N 1
ATOM 1496 C CA . THR A 1 199 ? 9.155 21.020 -44.683 1.00 49.34 199 THR A CA 1
ATOM 1497 C C . THR A 1 199 ? 7.835 21.763 -44.497 1.00 49.34 199 THR A C 1
ATOM 1499 O O . THR A 1 199 ? 7.097 21.950 -45.458 1.00 49.34 199 THR A O 1
ATOM 1502 N N . ASN A 1 200 ? 7.520 22.147 -43.262 1.00 52.03 200 ASN A N 1
ATOM 1503 C CA . ASN A 1 200 ? 6.281 22.828 -42.897 1.00 52.03 200 ASN A CA 1
ATOM 1504 C C . ASN A 1 200 ? 6.560 24.345 -42.804 1.00 52.03 200 ASN A C 1
ATOM 1506 O O . ASN A 1 200 ? 7.222 24.765 -41.851 1.00 52.03 200 ASN A O 1
ATOM 1510 N N . PRO A 1 201 ? 6.140 25.189 -43.768 1.00 61.72 201 PRO A N 1
ATOM 1511 C CA . PRO A 1 201 ? 6.388 26.623 -43.728 1.00 61.72 201 PRO A CA 1
ATOM 1512 C C . PRO A 1 201 ? 5.179 27.319 -43.102 1.00 61.72 201 PRO A C 1
ATOM 1514 O O . PRO A 1 201 ? 4.325 27.858 -43.799 1.00 61.72 201 PRO A O 1
ATOM 1517 N N . ASN A 1 202 ? 5.075 27.285 -41.775 1.00 48.44 202 ASN A N 1
ATOM 1518 C CA . ASN A 1 202 ? 4.108 28.132 -41.075 1.00 48.44 202 ASN A CA 1
ATOM 1519 C C . ASN A 1 202 ? 4.605 28.520 -39.675 1.00 48.44 202 ASN A C 1
ATOM 1521 O O . ASN A 1 202 ? 4.022 28.182 -38.650 1.00 48.44 202 ASN A O 1
ATOM 1525 N N . LEU A 1 203 ? 5.734 29.231 -39.649 1.00 52.50 203 LEU A N 1
ATOM 1526 C CA . LEU A 1 203 ? 6.159 30.053 -38.517 1.00 52.50 203 LEU A CA 1
ATOM 1527 C C . LEU A 1 203 ? 5.678 31.483 -38.781 1.00 52.50 203 LEU A C 1
ATOM 1529 O O . LEU A 1 203 ? 6.415 32.331 -39.277 1.00 52.50 203 LEU A O 1
ATOM 1533 N N . ALA A 1 204 ? 4.404 31.726 -38.480 1.00 46.59 204 ALA A N 1
ATOM 1534 C CA . ALA A 1 204 ? 3.819 33.056 -38.460 1.00 46.59 204 ALA A CA 1
ATOM 1535 C C . ALA A 1 204 ? 3.594 33.487 -37.002 1.00 46.59 204 ALA A C 1
ATOM 1537 O O . ALA A 1 204 ? 2.765 32.926 -36.294 1.00 46.59 204 ALA A O 1
ATOM 1538 N N . ALA A 1 205 ? 4.381 34.485 -36.596 1.00 50.81 205 ALA A N 1
ATOM 1539 C CA . ALA A 1 205 ? 4.097 35.514 -35.598 1.00 50.81 205 ALA A CA 1
ATOM 1540 C C . ALA A 1 205 ? 3.459 35.090 -34.256 1.00 50.81 205 ALA A C 1
ATOM 1542 O O . ALA A 1 205 ? 2.244 35.013 -34.102 1.00 50.81 205 ALA A O 1
ATOM 1543 N N . THR A 1 206 ? 4.296 34.998 -33.222 1.00 55.12 206 THR A N 1
ATOM 1544 C CA . THR A 1 206 ? 3.885 35.174 -31.821 1.00 55.12 206 THR A CA 1
ATOM 1545 C C . THR A 1 206 ? 3.397 36.609 -31.573 1.00 55.12 206 THR A C 1
ATOM 1547 O O . THR A 1 206 ? 4.184 37.544 -31.761 1.00 55.12 206 THR A O 1
ATOM 1550 N N . PRO A 1 207 ? 2.155 36.830 -31.106 1.00 58.19 207 PRO A N 1
ATOM 1551 C CA . PRO A 1 207 ? 1.736 38.130 -30.605 1.00 58.19 207 PRO A CA 1
ATOM 1552 C C . PRO A 1 207 ? 2.326 38.402 -29.212 1.00 58.19 207 PRO A C 1
ATOM 1554 O O . PRO A 1 207 ? 2.323 37.561 -28.315 1.00 58.19 207 PRO A O 1
ATOM 1557 N N . LYS A 1 208 ? 2.838 39.624 -29.067 1.00 66.75 208 LYS A N 1
ATOM 1558 C CA . LYS A 1 208 ? 3.357 40.256 -27.850 1.00 66.75 208 LYS A CA 1
ATOM 1559 C C . LYS A 1 208 ? 2.316 40.196 -26.711 1.00 66.75 208 LYS A C 1
ATOM 1561 O O . LYS A 1 208 ? 1.183 40.618 -26.944 1.00 66.75 208 LYS A O 1
ATOM 1566 N N . PRO A 1 209 ? 2.659 39.730 -25.494 1.00 58.06 209 PRO A N 1
ATOM 1567 C CA . PRO A 1 209 ? 1.713 39.713 -24.383 1.00 58.06 209 PRO A CA 1
ATOM 1568 C C . PRO A 1 209 ? 1.382 41.144 -23.942 1.00 58.06 209 PRO A C 1
ATOM 1570 O O . PRO A 1 209 ? 2.269 41.952 -23.656 1.00 58.06 209 PRO A O 1
ATOM 1573 N N . ALA A 1 210 ? 0.085 41.450 -23.937 1.00 57.50 210 ALA A N 1
ATOM 1574 C CA . ALA A 1 210 ? -0.473 42.685 -23.411 1.00 57.50 210 ALA A CA 1
ATOM 1575 C C . ALA A 1 210 ? -0.311 42.732 -21.885 1.00 57.50 210 ALA A C 1
ATOM 1577 O O . ALA A 1 210 ? -0.449 41.719 -21.199 1.00 57.50 210 ALA A O 1
ATOM 1578 N N . ALA A 1 211 ? 0.003 43.924 -21.384 1.00 58.69 211 ALA A N 1
ATOM 1579 C CA . ALA A 1 211 ? 0.168 44.223 -19.972 1.00 58.69 211 ALA A CA 1
ATOM 1580 C C . ALA A 1 211 ? -1.090 43.860 -19.166 1.00 58.69 211 ALA A C 1
ATOM 1582 O O . ALA A 1 211 ? -2.213 44.152 -19.579 1.00 58.69 211 ALA A O 1
ATOM 1583 N N . ALA A 1 212 ? -0.875 43.230 -18.012 1.00 60.75 212 ALA A N 1
ATOM 1584 C CA . ALA A 1 212 ? -1.913 42.950 -17.033 1.00 60.75 212 ALA A CA 1
ATOM 1585 C C . ALA A 1 212 ? -2.474 44.263 -16.445 1.00 60.75 212 ALA A C 1
ATOM 1587 O O . ALA A 1 212 ? -1.694 45.184 -16.192 1.00 60.75 212 ALA A O 1
ATOM 1588 N N . PRO A 1 213 ? -3.793 44.367 -16.211 1.00 61.91 213 PRO A N 1
ATOM 1589 C CA . PRO A 1 213 ? -4.367 45.485 -15.477 1.00 61.91 213 PRO A CA 1
ATOM 1590 C C . PRO A 1 213 ? -4.071 45.363 -13.975 1.00 61.91 213 PRO A C 1
ATOM 1592 O O . PRO A 1 213 ? -4.175 44.282 -13.395 1.00 61.91 213 PRO A O 1
ATOM 1595 N N . GLU A 1 214 ? -3.714 46.493 -13.364 1.00 56.91 214 GLU A N 1
ATOM 1596 C CA . GLU A 1 214 ? -3.616 46.678 -11.916 1.00 56.91 214 GLU A CA 1
ATOM 1597 C C . GLU A 1 214 ? -4.940 46.303 -11.229 1.00 56.91 214 GLU A C 1
ATOM 1599 O O . GLU A 1 214 ? -5.994 46.873 -11.519 1.00 56.91 214 GLU A O 1
ATOM 1604 N N . GLU A 1 215 ? -4.881 45.343 -10.303 1.00 51.34 215 GLU A N 1
ATOM 1605 C CA . GLU A 1 215 ? -5.982 45.000 -9.401 1.00 51.34 215 GLU A CA 1
ATOM 1606 C C . GLU A 1 215 ? -6.026 46.042 -8.274 1.00 51.34 215 GLU A C 1
ATOM 1608 O O . GLU A 1 215 ? -5.248 46.003 -7.319 1.00 51.34 215 GLU A O 1
ATOM 1613 N N . SER A 1 216 ? -6.929 47.009 -8.427 1.00 61.75 216 SER A N 1
ATOM 1614 C CA . SER A 1 216 ? -7.287 47.989 -7.411 1.00 61.75 216 SER A CA 1
ATOM 1615 C C . SER A 1 216 ? -8.241 47.399 -6.363 1.00 61.75 216 SER A C 1
ATOM 1617 O O . SER A 1 216 ? -9.137 46.610 -6.653 1.00 61.75 216 SER A O 1
ATOM 1619 N N . ASP A 1 217 ? -8.040 47.845 -5.123 1.00 61.22 217 ASP A N 1
ATOM 1620 C CA . ASP A 1 217 ? -9.027 47.926 -4.044 1.00 61.22 217 ASP A CA 1
ATOM 1621 C C . ASP A 1 217 ? -9.774 46.650 -3.618 1.00 61.22 217 ASP A C 1
ATOM 1623 O O . ASP A 1 217 ? -10.958 46.441 -3.893 1.00 61.22 217 ASP A O 1
ATOM 1627 N N . ARG A 1 218 ? -9.141 45.888 -2.715 1.00 54.84 218 ARG A N 1
ATOM 1628 C CA . ARG A 1 218 ? -9.880 45.101 -1.714 1.00 54.84 218 ARG A CA 1
ATOM 1629 C C . ARG A 1 218 ? -9.807 45.773 -0.346 1.00 54.84 218 ARG A C 1
ATOM 1631 O O . ARG A 1 218 ? -8.786 45.741 0.335 1.00 54.84 218 ARG A O 1
ATOM 1638 N N . LYS A 1 219 ? -10.940 46.361 0.052 1.00 63.44 219 LYS A N 1
ATOM 1639 C CA . LYS A 1 219 ? -11.205 46.918 1.387 1.00 63.44 219 LYS A CA 1
ATOM 1640 C C . LYS A 1 219 ? -10.926 45.897 2.507 1.00 63.44 219 LYS A C 1
ATOM 1642 O O . LYS A 1 219 ? -11.342 44.741 2.383 1.00 63.44 219 LYS A O 1
ATOM 1647 N N . PRO A 1 220 ? -10.342 46.323 3.640 1.00 58.47 220 PRO A N 1
ATOM 1648 C CA . PRO A 1 220 ? -10.217 45.486 4.827 1.00 58.47 220 PRO A CA 1
ATOM 1649 C C . PRO A 1 220 ? -11.593 45.252 5.469 1.00 58.47 220 PRO A C 1
ATOM 1651 O O . PRO A 1 220 ? -12.368 46.182 5.690 1.00 58.47 220 PRO A O 1
ATOM 1654 N N . ARG A 1 221 ? -11.910 43.987 5.768 1.00 56.22 221 ARG A N 1
ATOM 1655 C CA . ARG A 1 221 ? -13.035 43.615 6.635 1.00 56.22 221 ARG A CA 1
ATOM 1656 C C . ARG A 1 221 ? -12.583 43.717 8.089 1.00 56.22 221 ARG A C 1
ATOM 1658 O O . ARG A 1 221 ? -11.802 42.889 8.552 1.00 56.22 221 ARG A O 1
ATOM 1665 N N . ASP A 1 222 ? -13.133 44.690 8.805 1.00 60.12 222 ASP A N 1
ATOM 1666 C CA . ASP A 1 222 ? -13.048 44.785 10.260 1.00 60.12 222 ASP A CA 1
ATOM 1667 C C . ASP A 1 222 ? -13.781 43.608 10.919 1.00 60.12 222 ASP A C 1
ATOM 1669 O O . ASP A 1 222 ? -15.011 43.531 10.949 1.00 60.12 222 ASP A O 1
ATOM 1673 N N . GLY A 1 223 ? -13.006 42.669 11.458 1.00 56.34 223 GLY A N 1
ATOM 1674 C CA . GLY A 1 223 ? -13.481 41.517 12.218 1.00 56.34 223 GLY A CA 1
ATOM 1675 C C . GLY A 1 223 ? -12.818 41.463 13.591 1.00 56.34 223 GLY A C 1
ATOM 1676 O O . GLY A 1 223 ? -11.725 40.930 13.738 1.00 56.34 223 GLY A O 1
ATOM 1677 N N . LYS A 1 224 ? -13.503 42.039 14.584 1.00 52.22 224 LYS A N 1
ATOM 1678 C CA . LYS A 1 224 ? -13.270 41.995 16.043 1.00 52.22 224 LYS A CA 1
ATOM 1679 C C . LYS A 1 224 ? -12.278 40.921 16.535 1.00 52.22 224 LYS A C 1
ATOM 1681 O O . LYS A 1 224 ? -12.633 39.756 16.706 1.00 52.22 224 LYS A O 1
ATOM 1686 N N . GLN A 1 225 ? -11.075 41.360 16.913 1.00 45.75 225 GLN A N 1
ATOM 1687 C CA . GLN A 1 225 ? -10.142 40.583 17.731 1.00 45.75 225 GLN A CA 1
ATOM 1688 C C . GLN A 1 225 ? -10.643 40.485 19.180 1.00 45.75 225 GLN A C 1
ATOM 1690 O O . GLN A 1 225 ? -10.744 41.479 19.902 1.00 45.75 225 GLN A O 1
ATOM 1695 N N .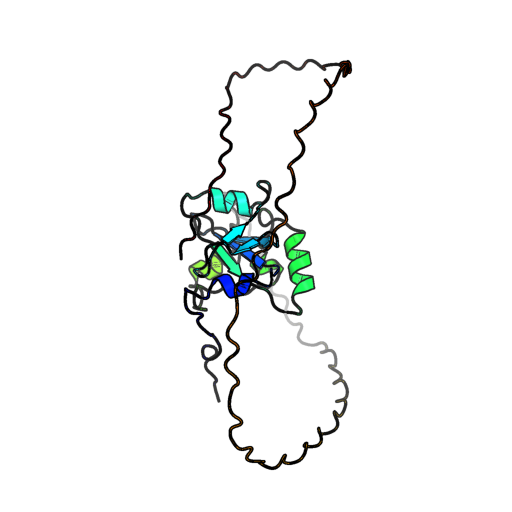 LYS A 1 226 ? -10.918 39.259 19.630 1.00 60.22 226 LYS A N 1
ATOM 1696 C CA . LYS A 1 226 ? -11.128 38.929 21.043 1.00 60.22 226 LYS A CA 1
ATOM 1697 C C . LYS A 1 226 ? -9.749 38.705 21.678 1.00 60.22 226 LYS A C 1
ATOM 1699 O O . LYS A 1 226 ? -9.090 37.707 21.402 1.00 60.22 226 LYS A O 1
ATOM 1704 N N . LYS A 1 227 ? -9.308 39.656 22.508 1.00 54.16 227 LYS A N 1
ATOM 1705 C CA . LYS A 1 227 ? -8.086 39.576 23.326 1.00 54.16 227 LYS A CA 1
ATOM 1706 C C . LYS A 1 227 ? -8.068 38.284 24.155 1.00 54.16 227 LYS A C 1
ATOM 1708 O O . LYS A 1 227 ? -8.886 38.122 25.057 1.00 54.16 227 LYS A O 1
ATOM 1713 N N . ARG A 1 228 ? -7.070 37.428 23.936 1.00 54.94 228 ARG A N 1
ATOM 1714 C CA . ARG A 1 228 ? -6.498 36.574 24.986 1.00 54.94 228 ARG A CA 1
ATOM 1715 C C . ARG A 1 228 ? -4.980 36.663 24.913 1.00 54.94 228 ARG A C 1
ATOM 1717 O O . ARG A 1 228 ? -4.362 36.258 23.937 1.00 54.94 228 ARG A O 1
ATOM 1724 N N . HIS A 1 229 ? -4.402 37.239 25.960 1.00 52.69 229 HIS A N 1
ATOM 1725 C CA . HIS A 1 229 ? -2.973 37.232 26.217 1.00 52.69 229 HIS A CA 1
ATOM 1726 C C . HIS A 1 229 ? -2.503 35.804 26.521 1.00 52.69 229 HIS A C 1
ATOM 1728 O O . HIS A 1 229 ? -2.979 35.213 27.486 1.00 52.69 229 HIS A O 1
ATOM 1734 N N . LYS A 1 230 ? -1.508 35.302 25.783 1.00 55.00 230 LYS A N 1
ATOM 1735 C CA . LYS A 1 230 ? -0.328 34.669 26.391 1.00 55.00 230 LYS A CA 1
ATOM 1736 C C . LYS A 1 230 ? 0.840 34.698 25.405 1.00 55.00 230 LYS A C 1
ATOM 1738 O O . LYS A 1 230 ? 0.757 34.193 24.294 1.00 55.00 230 LYS A O 1
ATOM 1743 N N . LYS A 1 231 ? 1.898 35.374 25.839 1.00 45.81 231 LYS A N 1
ATOM 1744 C CA . LYS A 1 231 ? 3.168 35.618 25.160 1.00 45.81 231 LYS A CA 1
ATOM 1745 C C . LYS A 1 231 ? 4.020 34.348 25.258 1.00 45.81 231 LYS A C 1
ATOM 1747 O O . LYS A 1 231 ? 4.405 33.990 26.365 1.00 45.81 231 LYS A O 1
ATOM 1752 N N . VAL A 1 232 ? 4.304 33.695 24.134 1.00 50.62 232 VAL A N 1
ATOM 1753 C CA . VAL A 1 232 ? 5.438 32.769 23.980 1.00 50.62 232 VAL A CA 1
ATOM 1754 C C . VAL A 1 232 ? 6.067 33.076 22.627 1.00 50.62 232 VAL A C 1
ATOM 1756 O O . VAL A 1 232 ? 5.436 32.938 21.584 1.00 50.62 232 VAL A O 1
ATOM 1759 N N . SER A 1 233 ? 7.280 33.608 22.678 1.00 48.03 233 SER A N 1
ATOM 1760 C CA . SER A 1 233 ? 8.132 33.924 21.540 1.00 48.03 233 SER A CA 1
ATOM 1761 C C . SER A 1 233 ? 8.793 32.649 21.023 1.00 48.03 233 SER A C 1
ATOM 1763 O O . SER A 1 233 ? 9.545 32.016 21.758 1.00 48.03 233 SER A O 1
ATOM 1765 N N . GLY A 1 234 ? 8.541 32.315 19.763 1.00 45.09 234 GLY A N 1
ATOM 1766 C CA . GLY A 1 234 ? 9.271 31.303 19.009 1.00 45.09 234 GLY A CA 1
ATOM 1767 C C . GLY A 1 234 ? 8.989 31.513 17.526 1.00 45.09 234 GLY A C 1
ATOM 1768 O O . GLY A 1 234 ? 7.856 31.365 17.083 1.00 45.09 234 GLY A O 1
ATOM 1769 N N . SER A 1 235 ? 10.000 31.966 16.795 1.00 47.91 235 SER A N 1
ATOM 1770 C CA . SER A 1 235 ? 9.997 32.187 15.346 1.00 47.91 235 SER A CA 1
ATOM 1771 C C . SER A 1 235 ? 9.795 30.878 14.565 1.00 47.91 235 SER A C 1
ATOM 1773 O O . SER A 1 235 ? 10.366 29.866 14.973 1.00 47.91 235 SER A O 1
ATOM 1775 N N . PRO A 1 236 ? 9.060 30.873 13.437 1.00 47.91 236 PRO A N 1
ATOM 1776 C CA . PRO A 1 236 ? 8.939 29.697 12.583 1.00 47.91 236 PRO A CA 1
ATOM 1777 C C . PRO A 1 236 ? 10.035 29.691 11.502 1.00 47.91 236 PRO A C 1
ATOM 1779 O O . PRO A 1 236 ? 10.295 30.741 10.911 1.00 47.91 236 PRO A O 1
ATOM 1782 N N . PRO A 1 237 ? 10.651 28.544 11.176 1.00 53.09 237 PRO A N 1
ATOM 1783 C CA . PRO A 1 237 ? 11.326 28.396 9.900 1.00 53.09 237 PRO A CA 1
ATOM 1784 C C . PRO A 1 237 ? 10.301 27.988 8.835 1.00 53.09 237 PRO A C 1
ATOM 1786 O O . PRO A 1 237 ? 9.672 26.931 8.912 1.00 53.09 237 PRO A O 1
ATOM 1789 N N . GLU A 1 238 ? 10.136 28.843 7.830 1.00 48.06 238 GLU A N 1
ATOM 1790 C CA . GLU A 1 238 ? 9.557 28.462 6.547 1.00 48.06 238 GLU A CA 1
ATOM 1791 C C . GLU A 1 238 ? 10.562 27.575 5.807 1.00 48.06 238 GLU A C 1
ATOM 1793 O O . GLU A 1 238 ? 11.550 28.055 5.259 1.00 48.06 238 GLU A O 1
ATOM 1798 N N . HIS A 1 239 ? 10.301 26.271 5.768 1.00 35.19 239 HIS A N 1
ATOM 1799 C CA . HIS A 1 239 ? 10.888 25.391 4.766 1.00 35.19 239 HIS A CA 1
ATOM 1800 C C . HIS A 1 239 ? 9.758 24.681 4.025 1.00 35.19 239 HIS A C 1
ATOM 1802 O O . HIS A 1 239 ? 9.178 23.707 4.504 1.00 35.19 239 HIS A O 1
ATOM 1808 N N . LEU A 1 240 ? 9.455 25.182 2.824 1.00 37.22 240 LEU A N 1
ATOM 1809 C CA . LEU A 1 240 ? 8.855 24.380 1.764 1.00 37.22 240 LEU A CA 1
ATOM 1810 C C . LEU A 1 240 ? 9.852 23.270 1.410 1.00 37.22 240 LEU A C 1
ATOM 1812 O O . LEU A 1 240 ? 10.744 23.441 0.583 1.00 37.22 240 LEU A O 1
ATOM 1816 N N . ALA A 1 241 ? 9.722 22.138 2.090 1.00 32.47 241 ALA A N 1
ATOM 1817 C CA . ALA A 1 241 ? 10.443 20.924 1.770 1.00 32.47 241 ALA A CA 1
ATOM 1818 C C . ALA A 1 241 ? 9.674 20.178 0.670 1.00 32.47 241 ALA A C 1
ATOM 1820 O O . ALA A 1 241 ? 8.834 19.323 0.939 1.00 32.47 241 ALA A O 1
ATOM 1821 N N . THR A 1 242 ? 9.961 20.508 -0.589 1.00 34.78 242 THR A N 1
ATOM 1822 C CA . THR A 1 242 ? 9.721 19.585 -1.704 1.00 34.78 242 THR A CA 1
ATOM 1823 C C . THR A 1 242 ? 10.775 18.486 -1.592 1.00 34.78 242 THR A C 1
ATOM 1825 O O . THR A 1 242 ? 11.835 18.569 -2.208 1.00 34.78 242 THR A O 1
ATOM 1828 N N . GLN A 1 243 ? 10.543 17.495 -0.731 1.00 32.53 243 GLN A N 1
ATOM 1829 C CA . GLN A 1 243 ? 11.413 16.326 -0.656 1.00 32.53 243 GLN A CA 1
ATOM 1830 C C . GLN A 1 243 ? 10.981 15.333 -1.731 1.00 32.53 243 GLN A C 1
ATOM 1832 O O . GLN A 1 243 ? 9.908 14.736 -1.681 1.00 32.53 243 GLN A O 1
ATOM 1837 N N . SER A 1 244 ? 11.828 15.234 -2.752 1.00 30.22 244 SER A N 1
ATOM 1838 C CA . SER A 1 244 ? 11.798 14.173 -3.745 1.00 30.22 244 SER A CA 1
ATOM 1839 C C . SER A 1 244 ? 12.092 12.859 -3.027 1.00 30.22 244 SER A C 1
ATOM 1841 O O . SER A 1 244 ? 13.197 12.673 -2.525 1.00 30.22 244 SER A O 1
ATOM 1843 N N . ALA A 1 245 ? 11.106 11.967 -2.954 1.00 28.22 245 ALA A N 1
ATOM 1844 C CA . ALA A 1 245 ? 11.317 10.607 -2.486 1.00 28.22 245 ALA A CA 1
ATOM 1845 C C . ALA A 1 245 ? 12.234 9.886 -3.485 1.00 28.22 245 ALA A C 1
ATOM 1847 O O . ALA A 1 245 ? 11.859 9.635 -4.631 1.00 28.22 245 ALA A O 1
ATOM 1848 N N . THR A 1 246 ? 13.463 9.607 -3.064 1.00 26.47 246 THR A N 1
ATOM 1849 C CA . THR A 1 246 ? 14.369 8.690 -3.756 1.00 26.47 246 THR A CA 1
ATOM 1850 C C . THR A 1 246 ? 13.786 7.289 -3.616 1.0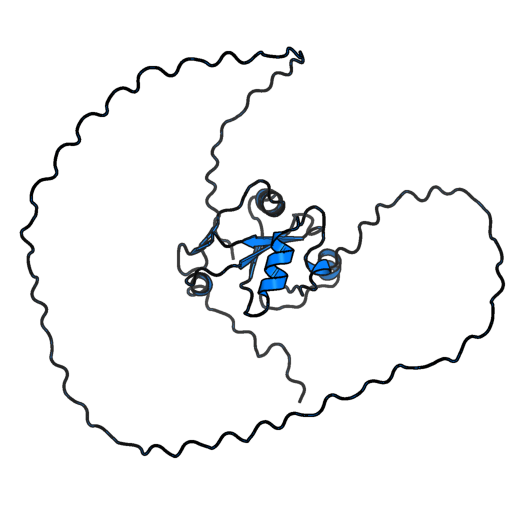0 26.47 246 THR A C 1
ATOM 1852 O O . THR A 1 246 ? 13.619 6.814 -2.495 1.00 26.47 246 THR A O 1
ATOM 1855 N N . ALA A 1 247 ? 13.438 6.627 -4.726 1.00 28.27 247 ALA A N 1
ATOM 1856 C CA . ALA A 1 247 ? 13.053 5.221 -4.652 1.00 28.27 247 ALA A CA 1
ATOM 1857 C C . ALA A 1 247 ? 14.266 4.397 -4.234 1.00 28.27 247 ALA A C 1
ATOM 1859 O O . ALA A 1 247 ? 15.306 4.411 -4.898 1.00 28.27 247 ALA A O 1
ATOM 1860 N N . ILE A 1 248 ? 14.105 3.676 -3.134 1.00 30.39 248 ILE A N 1
ATOM 1861 C CA . ILE A 1 248 ? 15.023 2.640 -2.691 1.00 30.39 248 ILE A CA 1
ATOM 1862 C C . ILE A 1 248 ? 14.248 1.319 -2.718 1.00 30.39 248 ILE A C 1
ATOM 1864 O O . ILE A 1 248 ? 13.032 1.293 -2.528 1.00 30.39 248 ILE A O 1
ATOM 1868 N N . ARG A 1 249 ? 14.973 0.279 -3.129 1.00 32.50 249 ARG A N 1
ATOM 1869 C CA . ARG A 1 249 ? 14.509 -1.066 -3.487 1.00 32.50 249 ARG A CA 1
ATOM 1870 C C . ARG A 1 249 ? 13.999 -1.870 -2.305 1.00 32.50 249 ARG A C 1
ATOM 1872 O O . ARG A 1 249 ? 14.648 -1.773 -1.245 1.00 32.50 249 ARG A O 1
#